Protein AF-A0A255ZZP3-F1 (afdb_monomer_lite)

Structure (mmCIF, N/CA/C/O backbone):
data_AF-A0A255ZZP3-F1
#
_entry.id   AF-A0A255ZZP3-F1
#
loop_
_atom_site.group_PDB
_atom_site.id
_atom_site.type_symbol
_atom_site.label_atom_id
_atom_site.label_alt_id
_atom_site.label_comp_id
_atom_site.label_asym_id
_atom_site.label_entity_id
_atom_site.label_seq_id
_atom_site.pdbx_PDB_ins_code
_atom_site.Cartn_x
_atom_site.Cartn_y
_atom_site.Cartn_z
_atom_site.occupancy
_atom_site.B_iso_or_equiv
_atom_site.auth_seq_id
_atom_site.auth_comp_id
_atom_site.auth_asym_id
_atom_site.auth_atom_id
_atom_site.pdbx_PDB_model_num
ATOM 1 N N . MET A 1 1 ? -7.781 -13.240 -29.448 1.00 29.55 1 MET A N 1
ATOM 2 C CA . MET A 1 1 ? -8.156 -12.415 -28.280 1.00 29.55 1 MET A CA 1
ATOM 3 C C . MET A 1 1 ? -7.820 -13.185 -26.996 1.00 29.55 1 MET A C 1
ATOM 5 O O . MET A 1 1 ? -8.707 -13.752 -26.386 1.00 29.55 1 MET A O 1
ATOM 9 N N . TYR A 1 2 ? -6.529 -13.278 -26.639 1.00 31.17 2 TYR A N 1
ATOM 10 C CA . TYR A 1 2 ? -6.016 -14.063 -25.489 1.00 31.17 2 TYR A CA 1
ATOM 11 C C . TYR A 1 2 ? -5.100 -13.249 -24.550 1.00 31.17 2 TYR A C 1
ATOM 13 O O . TYR A 1 2 ? -4.658 -13.742 -23.518 1.00 31.17 2 TYR A O 1
ATOM 21 N N . PHE A 1 3 ? -4.814 -11.987 -24.886 1.00 28.80 3 PHE A N 1
ATOM 22 C CA . PHE A 1 3 ? -3.766 -11.205 -24.224 1.00 28.80 3 PHE A CA 1
ATOM 23 C C . PHE A 1 3 ? -4.149 -10.668 -22.837 1.00 28.80 3 PHE A C 1
ATOM 25 O O . PHE A 1 3 ? -3.260 -10.390 -22.042 1.00 28.80 3 PHE A O 1
ATOM 32 N N . TYR A 1 4 ? -5.443 -10.546 -22.520 1.00 41.28 4 TYR A N 1
ATOM 33 C CA . TYR A 1 4 ? -5.885 -10.031 -21.217 1.00 41.28 4 TYR A CA 1
ATOM 34 C C . TYR A 1 4 ? -5.754 -11.084 -20.100 1.00 41.28 4 TYR A C 1
ATOM 36 O O . TYR A 1 4 ? -5.269 -10.778 -19.016 1.00 41.28 4 TYR A O 1
ATOM 44 N N . LEU A 1 5 ? -6.086 -12.350 -20.391 1.00 36.88 5 LEU A N 1
ATOM 45 C CA . LEU A 1 5 ? -6.030 -13.452 -19.418 1.00 36.88 5 LEU A CA 1
ATOM 46 C C . LEU A 1 5 ? -4.595 -13.809 -19.001 1.00 36.88 5 LEU A C 1
ATOM 48 O O . LEU A 1 5 ? -4.352 -14.042 -17.822 1.00 36.88 5 LEU A O 1
ATOM 52 N N . LEU A 1 6 ? -3.641 -13.802 -19.942 1.00 45.97 6 LEU A N 1
ATOM 53 C CA . LEU A 1 6 ? -2.224 -14.058 -19.637 1.00 45.97 6 LEU A CA 1
ATOM 54 C C . LEU A 1 6 ? -1.638 -12.995 -18.694 1.00 45.97 6 LEU A C 1
ATOM 56 O O . LEU A 1 6 ? -0.883 -13.325 -17.789 1.00 45.97 6 LEU A O 1
ATOM 60 N N . ARG A 1 7 ? -2.043 -11.730 -18.852 1.00 61.50 7 ARG A N 1
ATOM 61 C CA . ARG A 1 7 ? -1.563 -10.625 -18.008 1.00 61.50 7 ARG A CA 1
ATOM 62 C C . ARG A 1 7 ? -2.114 -10.721 -16.585 1.00 61.50 7 ARG A C 1
ATOM 64 O O . ARG A 1 7 ? -1.353 -10.592 -15.633 1.00 61.50 7 ARG A O 1
ATOM 71 N N . VAL A 1 8 ? -3.407 -11.022 -16.427 1.00 63.81 8 VAL A N 1
ATOM 72 C CA . VAL A 1 8 ? -4.019 -11.276 -15.105 1.00 63.81 8 VAL A CA 1
ATOM 73 C C . VAL A 1 8 ? -3.375 -12.486 -14.416 1.00 63.81 8 VAL A C 1
ATOM 75 O O . VAL A 1 8 ? -3.142 -12.459 -13.209 1.00 63.81 8 VAL A O 1
ATOM 78 N N . PHE A 1 9 ? -3.037 -13.527 -15.182 1.00 67.38 9 PHE A N 1
ATOM 79 C CA . PHE A 1 9 ? -2.321 -14.694 -14.671 1.00 67.38 9 PHE A CA 1
ATOM 80 C C . PHE A 1 9 ? -0.922 -14.331 -14.152 1.00 67.38 9 PHE A C 1
ATOM 82 O O . PHE A 1 9 ? -0.588 -14.687 -13.023 1.00 67.38 9 PHE A O 1
ATOM 89 N N . ASP A 1 10 ? -0.140 -13.561 -14.913 1.00 81.25 10 ASP A N 1
ATOM 90 C CA . ASP A 1 10 ? 1.189 -13.108 -14.482 1.00 81.25 10 ASP A CA 1
ATOM 91 C C . ASP A 1 10 ? 1.126 -12.235 -13.223 1.00 81.25 10 ASP A C 1
ATOM 93 O O . ASP A 1 10 ? 1.933 -12.410 -12.311 1.00 81.25 10 ASP A O 1
ATOM 97 N N . PHE A 1 11 ? 0.136 -11.346 -13.121 1.00 86.44 11 PHE A N 1
ATOM 98 C CA . PHE A 1 11 ? -0.081 -10.530 -11.925 1.00 86.44 11 PHE A CA 1
ATOM 99 C C . PHE A 1 11 ? -0.360 -11.381 -10.681 1.00 86.44 11 PHE A C 1
ATOM 101 O O . PHE A 1 11 ? 0.316 -11.232 -9.662 1.00 86.44 11 PHE A O 1
ATOM 108 N N . ASN A 1 12 ? -1.309 -12.317 -10.772 1.00 88.25 12 ASN A N 1
ATOM 109 C CA . ASN A 1 12 ? -1.655 -13.192 -9.651 1.00 88.25 12 ASN A CA 1
ATOM 110 C C . ASN A 1 12 ? -0.486 -14.105 -9.255 1.00 88.25 12 ASN A C 1
ATOM 112 O O . ASN A 1 12 ? -0.243 -14.307 -8.066 1.00 88.25 12 ASN A O 1
ATOM 116 N N . ASN A 1 13 ? 0.283 -14.603 -10.228 1.00 90.19 13 ASN A N 1
ATOM 117 C CA . ASN A 1 13 ? 1.486 -15.386 -9.952 1.00 90.19 13 ASN A CA 1
ATOM 118 C C . ASN A 1 13 ? 2.548 -14.563 -9.225 1.00 90.19 13 ASN A C 1
ATOM 120 O O . ASN A 1 13 ? 3.180 -15.069 -8.302 1.00 90.19 13 ASN A O 1
ATOM 124 N N . LYS A 1 14 ? 2.740 -13.295 -9.608 1.00 91.75 14 LYS A N 1
ATOM 125 C CA . LYS A 1 14 ? 3.683 -12.406 -8.922 1.00 91.75 14 LYS A CA 1
ATOM 126 C C . LYS A 1 14 ? 3.231 -12.054 -7.509 1.00 91.75 14 LYS A C 1
ATOM 128 O O . LYS A 1 14 ? 4.067 -12.063 -6.612 1.00 91.75 14 LYS A O 1
ATOM 133 N N . LEU A 1 15 ? 1.935 -11.856 -7.266 1.00 91.12 15 LEU A N 1
ATOM 134 C CA . LEU A 1 15 ? 1.416 -11.717 -5.900 1.00 91.12 15 LEU A CA 1
ATOM 135 C C . LEU A 1 15 ? 1.620 -12.990 -5.063 1.00 91.12 15 LEU A C 1
ATOM 137 O O . LEU A 1 15 ? 2.024 -12.904 -3.905 1.00 91.12 15 LEU A O 1
ATOM 141 N N . ALA A 1 16 ? 1.390 -14.174 -5.636 1.00 91.94 16 ALA A N 1
ATOM 142 C CA . ALA A 1 16 ? 1.615 -15.443 -4.943 1.00 91.94 16 ALA A CA 1
ATOM 143 C C . ALA A 1 16 ? 3.106 -15.690 -4.631 1.00 91.94 16 ALA A C 1
ATOM 145 O O . ALA A 1 16 ? 3.445 -16.149 -3.536 1.00 91.94 16 ALA A O 1
ATOM 146 N N . ASP A 1 17 ? 3.997 -15.341 -5.563 1.00 93.81 17 ASP A N 1
ATOM 147 C CA . ASP A 1 17 ? 5.451 -15.367 -5.366 1.00 93.81 17 ASP A CA 1
ATOM 148 C C . ASP A 1 17 ? 5.867 -14.426 -4.227 1.00 93.81 17 ASP A C 1
ATOM 150 O O . ASP A 1 17 ? 6.512 -14.857 -3.272 1.00 93.81 17 ASP A O 1
ATOM 154 N N . LEU A 1 18 ? 5.402 -13.172 -4.253 1.00 94.50 18 LEU A N 1
ATOM 155 C CA . LEU A 1 18 ? 5.629 -12.197 -3.182 1.00 94.50 18 LEU A CA 1
ATOM 156 C C . LEU A 1 18 ? 5.124 -12.688 -1.820 1.00 94.50 18 LEU A C 1
ATOM 158 O O . LEU A 1 18 ? 5.795 -12.494 -0.808 1.00 94.50 18 LEU A O 1
ATOM 162 N N . LYS A 1 19 ? 3.968 -13.356 -1.776 1.00 93.75 19 LYS A N 1
ATOM 163 C CA . LYS A 1 19 ? 3.424 -13.926 -0.536 1.00 93.75 19 LYS A CA 1
ATOM 164 C C . LYS A 1 19 ? 4.278 -15.075 -0.000 1.00 93.75 19 LYS A C 1
ATOM 166 O O . LYS A 1 19 ? 4.491 -15.165 1.203 1.00 93.75 19 LYS A O 1
ATOM 171 N N . THR A 1 20 ? 4.793 -15.929 -0.880 1.00 93.19 20 THR A N 1
ATOM 172 C CA . THR A 1 20 ? 5.725 -17.002 -0.494 1.00 93.19 20 THR A CA 1
ATOM 173 C C . THR A 1 20 ? 7.017 -16.410 0.066 1.00 93.19 20 THR A C 1
ATOM 175 O O . THR A 1 20 ? 7.497 -16.819 1.122 1.00 93.19 20 THR A O 1
ATOM 178 N N . LYS A 1 21 ? 7.533 -15.384 -0.610 1.00 92.75 21 LYS A N 1
ATOM 179 C CA . LYS A 1 21 ? 8.736 -14.650 -0.231 1.00 92.75 21 LYS A CA 1
ATOM 180 C C . LYS A 1 21 ? 8.610 -13.939 1.113 1.00 92.75 21 LYS A C 1
ATOM 182 O O . LYS A 1 21 ? 9.522 -14.064 1.926 1.00 92.75 21 LYS A O 1
ATOM 187 N N . ALA A 1 22 ? 7.478 -13.287 1.392 1.00 91.69 22 ALA A N 1
ATOM 188 C CA . ALA A 1 22 ? 7.183 -12.677 2.694 1.00 91.69 22 ALA A CA 1
ATOM 189 C C . ALA A 1 22 ? 7.435 -13.632 3.872 1.00 91.69 22 ALA A C 1
ATOM 191 O O . ALA A 1 22 ? 7.961 -13.209 4.903 1.00 91.69 22 ALA A O 1
ATOM 192 N N . ALA A 1 23 ? 7.097 -14.913 3.692 1.00 88.88 23 ALA A N 1
ATOM 193 C CA . ALA A 1 23 ? 7.249 -15.949 4.706 1.00 88.88 23 ALA A CA 1
ATOM 194 C C . ALA A 1 23 ? 8.670 -16.532 4.784 1.00 88.88 23 ALA A C 1
ATOM 196 O O . ALA A 1 23 ? 9.080 -17.012 5.842 1.00 88.88 23 ALA A O 1
ATOM 197 N N . SER A 1 24 ? 9.424 -16.533 3.679 1.00 87.12 24 SER A N 1
ATOM 198 C CA . SER A 1 24 ? 10.681 -17.287 3.571 1.00 87.12 24 SER A CA 1
ATOM 199 C C . SER A 1 24 ? 11.956 -16.444 3.582 1.00 87.12 24 SER A C 1
ATOM 201 O O . SER A 1 24 ? 13.041 -17.010 3.713 1.00 87.12 24 SER A O 1
ATOM 203 N N . GLN A 1 25 ? 11.868 -15.124 3.398 1.00 84.94 25 GLN A N 1
ATOM 204 C CA . GLN A 1 25 ? 13.044 -14.277 3.176 1.00 84.94 25 GLN A CA 1
ATOM 205 C C . GLN A 1 25 ? 13.218 -13.167 4.230 1.00 84.94 25 GLN A C 1
ATOM 207 O O . GLN A 1 25 ? 12.379 -12.948 5.104 1.00 84.94 25 GLN A O 1
ATOM 212 N N . ASN A 1 26 ? 14.361 -12.476 4.166 1.00 84.00 26 ASN A N 1
ATOM 213 C CA . ASN A 1 26 ? 14.749 -11.418 5.114 1.00 84.00 26 ASN A CA 1
ATOM 214 C C . ASN A 1 26 ? 14.746 -10.007 4.510 1.00 84.00 26 ASN A C 1
ATOM 216 O O . ASN A 1 26 ? 15.167 -9.057 5.165 1.00 84.00 26 ASN A O 1
ATOM 220 N N . THR A 1 27 ? 14.302 -9.877 3.266 1.00 85.06 27 THR A N 1
ATOM 221 C CA . THR A 1 27 ? 14.275 -8.633 2.491 1.00 85.06 27 THR A CA 1
ATOM 222 C C . THR A 1 27 ? 12.903 -8.464 1.862 1.00 85.06 27 THR A C 1
ATOM 224 O O . THR A 1 27 ? 12.273 -9.450 1.506 1.00 85.06 27 THR A O 1
ATOM 227 N N . GLU A 1 28 ? 12.412 -7.246 1.695 1.00 87.12 28 GLU A N 1
ATOM 228 C CA . GLU A 1 28 ? 11.192 -7.059 0.908 1.00 87.12 28 GLU A CA 1
ATOM 229 C C . GLU A 1 28 ? 11.509 -7.228 -0.575 1.00 87.12 28 GLU A C 1
ATOM 231 O O . GLU A 1 28 ? 12.589 -6.847 -1.024 1.00 87.12 28 GLU A O 1
ATOM 236 N N . SER A 1 29 ? 10.579 -7.811 -1.323 1.00 90.38 29 SER A N 1
ATOM 237 C CA . SER A 1 29 ? 10.643 -7.920 -2.777 1.00 90.38 29 SER A CA 1
ATOM 238 C C . SER A 1 29 ? 9.551 -7.064 -3.391 1.00 90.38 29 SER A C 1
ATOM 240 O O . SER A 1 29 ? 8.456 -6.965 -2.838 1.00 90.38 29 SER A O 1
ATOM 242 N N . ALA A 1 30 ? 9.835 -6.474 -4.545 1.00 90.75 30 ALA A N 1
ATOM 243 C CA . ALA A 1 30 ? 8.913 -5.605 -5.250 1.00 90.75 30 ALA A CA 1
ATOM 244 C C . ALA A 1 30 ? 9.001 -5.778 -6.767 1.00 90.75 30 ALA A C 1
ATOM 246 O O . ALA A 1 30 ? 10.046 -6.119 -7.327 1.00 90.75 30 ALA A O 1
ATOM 247 N N . TYR A 1 31 ? 7.891 -5.478 -7.430 1.00 89.19 31 TYR A N 1
ATOM 248 C CA . TYR A 1 31 ? 7.764 -5.398 -8.875 1.00 89.19 31 TYR A CA 1
ATOM 249 C C . TYR A 1 31 ? 7.034 -4.109 -9.250 1.00 89.19 31 TYR A C 1
ATOM 251 O O . TYR A 1 31 ? 5.990 -3.794 -8.681 1.00 89.19 31 TYR A O 1
ATOM 259 N N . ALA A 1 32 ? 7.549 -3.381 -10.235 1.00 87.88 32 ALA A N 1
ATOM 260 C CA . ALA A 1 32 ? 6.870 -2.234 -10.822 1.00 87.88 32 ALA A CA 1
ATOM 261 C C . ALA A 1 32 ? 5.923 -2.686 -11.943 1.00 87.88 32 ALA A C 1
ATOM 263 O O . ALA A 1 32 ? 6.211 -3.632 -12.684 1.00 87.88 32 ALA A O 1
ATOM 264 N N . LEU A 1 33 ? 4.797 -1.989 -12.065 1.00 87.62 33 LEU A N 1
ATOM 265 C CA . LEU A 1 33 ? 3.764 -2.206 -13.071 1.00 87.62 33 LEU A CA 1
ATOM 266 C C . LEU A 1 33 ? 3.822 -1.073 -14.090 1.00 87.62 33 LEU A C 1
ATOM 268 O O . LEU A 1 33 ? 3.769 0.095 -13.713 1.00 87.62 33 LEU A O 1
ATOM 272 N N . PHE A 1 34 ? 3.877 -1.396 -15.378 1.00 86.00 34 PHE A N 1
ATOM 273 C CA . PHE A 1 34 ? 3.922 -0.399 -16.450 1.00 86.00 34 PHE A CA 1
ATOM 274 C C . PHE A 1 34 ? 2.781 -0.600 -17.429 1.00 86.00 34 PHE A C 1
ATOM 276 O O . PHE A 1 34 ? 2.548 -1.724 -17.870 1.00 86.00 34 PHE A O 1
ATOM 283 N N . SER A 1 35 ? 2.118 0.482 -17.826 1.00 84.06 35 SER A N 1
ATOM 284 C CA . SER A 1 35 ? 1.183 0.476 -18.948 1.00 84.06 35 SER A CA 1
ATOM 285 C C . SER A 1 35 ? 1.903 0.142 -20.254 1.00 84.06 35 SER A C 1
ATOM 287 O O . SER A 1 35 ? 3.015 0.606 -20.502 1.00 84.06 35 SER A O 1
ATOM 289 N N . THR A 1 36 ? 1.227 -0.590 -21.128 1.00 77.38 36 THR A N 1
ATOM 290 C CA . THR A 1 36 ? 1.674 -0.904 -22.492 1.00 77.38 36 THR A CA 1
ATOM 291 C C . THR A 1 36 ? 0.764 -0.222 -23.511 1.00 77.38 36 THR A C 1
ATOM 293 O O . THR A 1 36 ? -0.391 0.078 -23.209 1.00 77.38 36 THR A O 1
ATOM 296 N N . ILE A 1 37 ? 1.250 -0.051 -24.745 1.00 72.75 37 ILE A N 1
ATOM 297 C CA . ILE A 1 37 ? 0.533 0.625 -25.848 1.00 72.75 37 ILE A CA 1
ATOM 298 C C . ILE A 1 37 ? -0.843 -0.012 -26.147 1.00 72.75 37 ILE A C 1
ATOM 300 O O . ILE A 1 37 ? -1.753 0.658 -26.622 1.00 72.75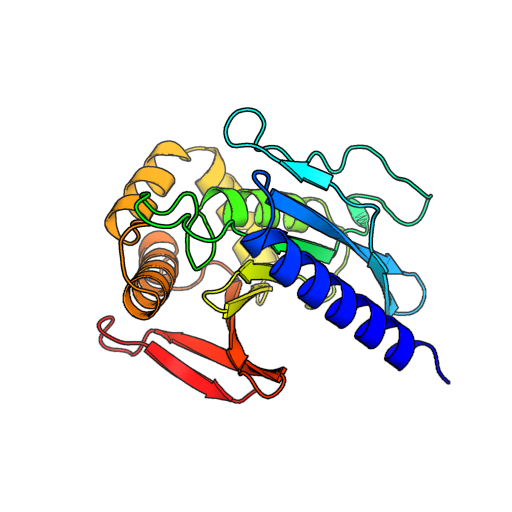 37 ILE A O 1
ATOM 304 N N . ASN A 1 38 ? -1.034 -1.293 -25.815 1.00 68.38 38 ASN A N 1
ATOM 305 C CA . ASN A 1 38 ? -2.267 -2.045 -26.073 1.00 68.38 38 ASN A CA 1
ATOM 306 C C . ASN A 1 38 ? -3.195 -2.162 -24.843 1.00 68.38 38 ASN A C 1
ATOM 308 O O . ASN A 1 38 ? -3.831 -3.201 -24.670 1.00 68.38 38 ASN A O 1
ATOM 312 N N . ASN A 1 39 ? -3.247 -1.152 -23.964 1.00 59.91 39 ASN A N 1
ATOM 313 C CA . ASN A 1 39 ? -4.142 -1.113 -22.790 1.00 59.91 39 ASN A CA 1
ATOM 314 C C . ASN A 1 39 ? -4.058 -2.352 -21.875 1.00 59.91 39 ASN A C 1
ATOM 316 O O . ASN A 1 39 ? -5.055 -2.870 -21.381 1.00 59.91 39 ASN A O 1
ATOM 320 N N . GLY A 1 40 ? -2.852 -2.854 -21.634 1.00 71.81 40 GLY A N 1
ATOM 321 C CA . GLY A 1 40 ? -2.622 -3.692 -20.456 1.00 71.81 40 GLY A CA 1
ATOM 322 C C . GLY A 1 40 ? -1.257 -3.399 -19.876 1.00 71.81 40 GLY A C 1
ATOM 323 O O . GLY A 1 40 ? -0.691 -2.357 -20.193 1.00 71.81 40 GLY A O 1
ATOM 324 N N . PHE A 1 41 ? -0.714 -4.299 -19.067 1.00 77.75 41 PHE A N 1
ATOM 325 C CA . PHE A 1 41 ? 0.498 -4.010 -18.311 1.00 77.75 41 PHE A CA 1
ATOM 326 C C . PHE A 1 41 ? 1.647 -4.976 -18.598 1.00 77.75 41 PHE A C 1
ATOM 328 O O . PHE A 1 41 ? 1.444 -6.094 -19.073 1.00 77.75 41 PHE A O 1
ATOM 335 N N . SER A 1 42 ? 2.856 -4.513 -18.292 1.00 83.69 42 SER A N 1
ATOM 336 C CA . SER A 1 42 ? 4.050 -5.333 -18.113 1.00 83.69 42 SER A CA 1
ATOM 337 C C . SER A 1 42 ? 4.553 -5.192 -16.677 1.00 83.69 42 SER A C 1
ATOM 339 O O . SER A 1 42 ? 4.271 -4.198 -16.005 1.00 83.69 42 SER A O 1
ATOM 341 N N . ILE A 1 43 ? 5.285 -6.200 -16.211 1.00 85.69 43 ILE A N 1
ATOM 342 C CA . ILE A 1 43 ? 5.865 -6.251 -14.868 1.00 85.69 43 ILE A CA 1
ATOM 343 C C . ILE A 1 43 ? 7.391 -6.175 -15.005 1.00 85.69 43 ILE A C 1
ATOM 345 O O . ILE A 1 43 ? 7.962 -6.783 -15.915 1.00 85.69 43 ILE A O 1
ATOM 349 N N . SER A 1 44 ? 8.061 -5.409 -14.143 1.00 84.38 44 SER A N 1
ATOM 350 C CA . SER A 1 44 ? 9.530 -5.343 -14.107 1.00 84.38 44 SER A CA 1
ATOM 351 C C . SER A 1 44 ? 10.182 -6.675 -13.718 1.00 84.38 44 SER A C 1
ATOM 353 O O . SER A 1 44 ? 9.533 -7.617 -13.255 1.00 84.38 44 SER A O 1
ATOM 355 N N . GLY A 1 45 ? 11.516 -6.707 -13.797 1.00 83.25 45 GLY A N 1
ATOM 356 C CA . GLY A 1 45 ? 12.308 -7.602 -12.953 1.00 83.25 45 GLY A CA 1
ATOM 357 C C . GLY A 1 45 ? 12.085 -7.330 -11.458 1.00 83.25 45 GLY A C 1
ATOM 358 O O . GLY A 1 45 ? 11.513 -6.311 -11.073 1.00 83.25 45 GLY A O 1
ATOM 359 N N . GLU A 1 46 ? 12.520 -8.263 -10.619 1.00 86.56 46 GLU A N 1
ATOM 360 C CA . GLU A 1 46 ? 12.427 -8.122 -9.167 1.00 86.56 46 GLU A CA 1
ATOM 361 C C . GLU A 1 46 ? 13.390 -7.060 -8.641 1.00 86.56 46 GLU A C 1
ATOM 363 O O . GLU A 1 46 ? 14.556 -7.011 -9.036 1.00 86.56 46 GLU A O 1
ATOM 368 N N . PHE A 1 47 ? 12.903 -6.273 -7.691 1.00 84.88 47 PHE A N 1
ATOM 369 C CA . PHE A 1 47 ? 13.711 -5.417 -6.840 1.00 84.88 47 PHE A CA 1
ATOM 370 C C . PHE A 1 47 ? 13.651 -5.924 -5.403 1.00 84.88 47 PHE A C 1
ATOM 372 O O . PHE A 1 47 ? 12.616 -6.430 -4.976 1.00 84.88 47 PHE A O 1
ATOM 379 N N . THR A 1 48 ? 14.737 -5.761 -4.649 1.00 81.44 48 THR A N 1
ATOM 380 C CA . THR A 1 48 ? 14.801 -6.164 -3.238 1.00 81.44 48 THR A CA 1
ATOM 381 C C . THR A 1 48 ? 15.228 -4.999 -2.354 1.00 81.44 48 THR A C 1
ATOM 383 O O . THR A 1 48 ? 16.223 -4.344 -2.665 1.00 81.44 48 THR A O 1
ATOM 386 N N . GLY A 1 49 ? 14.522 -4.780 -1.246 1.00 70.00 49 GLY A N 1
ATOM 387 C CA . GLY A 1 49 ? 14.812 -3.755 -0.241 1.00 70.00 49 GLY A CA 1
ATOM 388 C C . GLY A 1 49 ? 15.154 -4.352 1.128 1.00 70.00 49 GLY A C 1
ATOM 389 O O . GLY A 1 49 ? 14.747 -5.462 1.473 1.00 70.00 49 GLY A O 1
ATOM 390 N N . THR A 1 50 ? 15.913 -3.612 1.933 1.00 64.75 50 THR A N 1
ATOM 391 C CA . THR A 1 50 ? 16.218 -3.953 3.339 1.00 64.75 50 THR A CA 1
ATOM 392 C C . THR A 1 50 ? 15.916 -2.756 4.232 1.00 64.75 50 THR A C 1
ATOM 394 O O . THR A 1 50 ? 15.897 -1.636 3.744 1.00 64.75 50 THR A O 1
ATOM 397 N N . GLU A 1 51 ? 15.802 -2.932 5.550 1.00 59.12 51 GLU A N 1
ATOM 398 C CA . GLU A 1 51 ? 15.663 -1.785 6.472 1.00 59.12 51 GLU A CA 1
ATOM 399 C C . GLU A 1 51 ? 16.800 -0.750 6.335 1.00 59.12 51 GLU A C 1
ATOM 401 O O . GLU A 1 51 ? 16.594 0.433 6.582 1.00 59.12 51 GLU A O 1
ATOM 406 N N . LYS A 1 52 ? 18.004 -1.182 5.923 1.00 54.56 52 LYS A N 1
ATOM 407 C CA . LYS A 1 52 ? 19.175 -0.305 5.734 1.00 54.56 52 LYS A CA 1
ATOM 408 C C . LYS A 1 52 ? 19.224 0.360 4.359 1.00 54.56 52 LYS A C 1
ATOM 410 O O . LYS A 1 52 ? 19.792 1.436 4.238 1.00 54.56 52 LYS A O 1
ATOM 415 N N . ASN A 1 53 ? 18.637 -0.286 3.354 1.00 62.19 53 ASN A N 1
ATOM 416 C CA . ASN A 1 53 ? 18.498 0.201 1.984 1.00 62.19 53 ASN A CA 1
ATOM 417 C C . ASN A 1 53 ? 17.037 -0.022 1.560 1.00 62.19 53 ASN A C 1
ATOM 419 O O . ASN A 1 53 ? 16.757 -1.000 0.858 1.00 62.19 53 ASN A O 1
ATOM 423 N N . PRO A 1 54 ? 16.100 0.803 2.064 1.00 54.09 54 PRO A N 1
ATOM 424 C CA . PRO A 1 54 ? 14.668 0.594 1.847 1.00 54.09 54 PRO A CA 1
ATOM 425 C C . PRO A 1 54 ? 14.234 0.998 0.436 1.00 54.09 54 PRO A C 1
ATOM 427 O O . PRO A 1 54 ? 13.135 0.670 0.001 1.00 54.09 54 PRO A O 1
ATOM 430 N N . GLU A 1 55 ? 15.084 1.736 -0.279 1.00 55.47 55 GLU A N 1
ATOM 431 C CA . GLU A 1 55 ? 14.733 2.332 -1.556 1.00 55.47 55 GLU A CA 1
ATOM 432 C C . GLU A 1 55 ? 14.770 1.299 -2.687 1.00 55.47 55 GLU A C 1
ATOM 434 O O . GLU A 1 55 ? 15.818 0.782 -3.076 1.00 55.47 55 GLU A O 1
ATOM 439 N N . VAL A 1 56 ? 13.592 1.028 -3.246 1.00 53.09 56 VAL A N 1
ATOM 440 C CA . VAL A 1 56 ? 13.442 0.380 -4.546 1.00 53.09 56 VAL A CA 1
ATOM 441 C C . VAL A 1 56 ? 13.524 1.473 -5.612 1.00 53.09 56 VAL A C 1
ATOM 443 O O . VAL A 1 56 ? 12.517 2.068 -5.997 1.00 53.09 56 VAL A O 1
ATOM 446 N N . SER A 1 57 ? 14.736 1.787 -6.075 1.00 51.41 57 SER A N 1
ATOM 447 C CA . SER A 1 57 ? 14.913 2.752 -7.163 1.00 51.41 57 SER A CA 1
ATOM 448 C C . SER A 1 57 ? 14.434 2.157 -8.485 1.00 51.41 57 SER A C 1
ATOM 450 O O . SER A 1 57 ? 15.060 1.252 -9.042 1.00 51.41 57 SER A O 1
ATOM 452 N N . ILE A 1 58 ? 13.363 2.727 -9.044 1.00 51.94 58 ILE A N 1
ATOM 453 C CA . ILE A 1 58 ? 12.887 2.490 -10.420 1.00 51.94 58 ILE A CA 1
ATOM 454 C C . ILE A 1 58 ? 13.846 3.181 -11.420 1.00 51.94 58 ILE A C 1
ATOM 456 O O . ILE A 1 58 ? 13.432 3.892 -12.328 1.00 51.94 58 ILE A O 1
ATOM 460 N N . GLU A 1 59 ? 15.161 3.050 -11.227 1.00 48.50 59 GLU A N 1
ATOM 461 C CA . GLU A 1 59 ? 16.176 3.790 -11.995 1.00 48.50 59 GLU A CA 1
ATOM 462 C C . GLU A 1 59 ? 16.765 3.004 -13.168 1.00 48.50 59 GLU A C 1
ATOM 464 O O . GLU A 1 59 ? 17.625 3.507 -13.888 1.00 48.50 59 GLU A O 1
ATOM 469 N N . ARG A 1 60 ? 16.292 1.788 -13.445 1.00 43.88 60 ARG A N 1
ATOM 470 C CA . ARG A 1 60 ? 16.723 1.059 -14.642 1.00 43.88 60 ARG A CA 1
ATOM 471 C C . ARG A 1 60 ? 15.531 0.634 -15.471 1.00 43.88 60 ARG A C 1
ATOM 473 O O . ARG A 1 60 ? 14.965 -0.433 -15.263 1.00 43.88 60 ARG A O 1
ATOM 480 N N . ALA A 1 61 ? 15.184 1.482 -16.438 1.00 48.69 61 ALA A N 1
ATOM 481 C CA . ALA A 1 61 ? 14.372 1.082 -17.575 1.00 48.69 61 ALA A CA 1
ATOM 482 C C . ALA A 1 61 ? 15.012 -0.158 -18.217 1.00 48.69 61 ALA A C 1
ATOM 484 O O . ALA A 1 61 ? 16.109 -0.084 -18.770 1.00 48.69 61 ALA A O 1
ATOM 485 N N . ILE A 1 62 ? 14.353 -1.312 -18.095 1.00 54.66 62 ILE A N 1
ATOM 486 C CA . ILE A 1 62 ? 14.821 -2.566 -18.706 1.00 54.66 62 ILE A CA 1
ATOM 487 C C . ILE A 1 62 ? 14.497 -2.551 -20.214 1.00 54.66 62 ILE A C 1
ATOM 489 O O . ILE A 1 62 ? 15.165 -3.213 -21.004 1.00 54.66 62 ILE A O 1
ATOM 493 N N . THR A 1 63 ? 13.507 -1.748 -20.635 1.00 61.56 63 THR A N 1
ATOM 494 C CA . THR A 1 63 ? 13.071 -1.559 -22.032 1.00 61.56 63 THR A CA 1
ATOM 495 C C . THR A 1 63 ? 12.518 -0.140 -22.263 1.00 61.56 63 THR A C 1
ATOM 497 O O . THR A 1 63 ? 12.231 0.571 -21.301 1.00 61.56 63 THR A O 1
ATOM 500 N N . GLN A 1 64 ? 12.314 0.268 -23.528 1.00 63.03 64 GLN A N 1
ATOM 501 C CA . GLN A 1 64 ? 11.683 1.557 -23.889 1.00 63.03 64 GLN A CA 1
ATOM 502 C C . GLN A 1 64 ? 10.270 1.748 -23.303 1.00 63.03 64 GLN A C 1
ATOM 504 O O . GLN A 1 64 ? 9.817 2.882 -23.172 1.00 63.03 64 GLN A O 1
ATOM 509 N N . GLU A 1 65 ? 9.576 0.666 -22.938 1.00 64.31 65 GLU A N 1
ATOM 510 C CA . GLU A 1 65 ? 8.214 0.725 -22.394 1.00 64.31 65 GLU A CA 1
ATOM 511 C C . GLU A 1 65 ? 8.184 0.814 -20.858 1.00 64.31 65 GLU A C 1
ATOM 513 O O . GLU A 1 65 ? 7.234 1.362 -20.300 1.00 64.31 65 GLU A O 1
ATOM 518 N N . GLN A 1 66 ? 9.236 0.354 -20.169 1.00 76.69 66 GLN A N 1
ATOM 519 C CA . GLN A 1 66 ? 9.345 0.356 -18.704 1.00 76.69 66 GLN A CA 1
ATOM 520 C C . GLN A 1 66 ? 9.997 1.640 -18.190 1.00 76.69 66 GLN A C 1
ATOM 522 O O . GLN A 1 66 ? 11.107 1.643 -17.660 1.00 76.69 66 GLN A O 1
ATOM 527 N N . THR A 1 67 ? 9.298 2.752 -18.385 1.00 76.69 67 THR A N 1
ATOM 528 C CA . THR A 1 67 ? 9.728 4.076 -17.928 1.00 76.69 67 THR A CA 1
ATOM 529 C C . THR A 1 67 ? 8.877 4.538 -16.756 1.00 76.69 67 THR A C 1
ATOM 531 O O . THR A 1 67 ? 7.719 4.148 -16.618 1.00 76.69 67 THR A O 1
ATOM 534 N N . VAL A 1 68 ? 9.419 5.436 -15.934 1.00 76.44 68 VAL A N 1
ATOM 535 C CA . VAL A 1 68 ? 8.671 6.078 -14.842 1.00 76.44 68 VAL A CA 1
ATOM 536 C C . VAL A 1 68 ? 7.384 6.749 -15.355 1.00 76.44 68 VAL A C 1
ATOM 538 O O . VAL A 1 68 ? 6.353 6.711 -14.691 1.00 76.44 68 VAL A O 1
ATOM 541 N N . VAL A 1 69 ? 7.411 7.283 -16.579 1.00 81.94 69 VAL A N 1
ATOM 542 C CA . VAL A 1 69 ? 6.259 7.909 -17.245 1.00 81.94 69 VAL A CA 1
ATOM 543 C C . VAL A 1 69 ? 5.119 6.910 -17.492 1.00 81.94 69 VAL A C 1
ATOM 545 O O . VAL A 1 69 ? 3.948 7.249 -17.314 1.00 81.94 69 VAL A O 1
ATOM 548 N N . ASN A 1 70 ? 5.457 5.665 -17.827 1.00 83.06 70 ASN A N 1
ATOM 549 C CA . ASN A 1 70 ? 4.496 4.587 -18.066 1.00 83.06 70 ASN A CA 1
ATOM 550 C C . ASN A 1 70 ? 4.189 3.760 -16.810 1.00 83.06 70 ASN A C 1
ATOM 552 O O . ASN A 1 70 ? 3.376 2.841 -16.873 1.00 83.06 70 ASN A O 1
ATOM 556 N N . CYS A 1 71 ? 4.836 4.038 -15.677 1.00 85.50 71 CYS A N 1
ATOM 557 C CA . CYS A 1 71 ? 4.604 3.301 -14.442 1.00 85.50 71 CYS A CA 1
ATOM 558 C C . CYS A 1 71 ? 3.185 3.581 -13.934 1.00 85.50 71 CYS A C 1
ATOM 560 O O . CYS A 1 71 ? 2.810 4.732 -13.734 1.00 85.50 71 CYS A O 1
ATOM 562 N N . ILE A 1 72 ? 2.400 2.526 -13.742 1.00 87.06 72 ILE A N 1
ATOM 563 C CA . ILE A 1 72 ? 1.025 2.574 -13.231 1.00 87.06 72 ILE A CA 1
ATOM 564 C C . ILE A 1 72 ? 0.931 2.025 -11.807 1.00 87.06 72 ILE A C 1
ATOM 566 O O . ILE A 1 72 ? -0.155 1.898 -11.263 1.00 87.06 72 ILE A O 1
ATOM 570 N N . GLY A 1 73 ? 2.050 1.694 -11.169 1.00 89.31 73 GLY A N 1
ATOM 571 C CA . GLY A 1 73 ? 2.038 1.243 -9.786 1.00 89.31 73 GLY A CA 1
ATOM 572 C C . GLY A 1 73 ? 3.110 0.220 -9.483 1.00 89.31 73 GLY A C 1
ATOM 573 O O . GLY A 1 73 ? 4.078 0.060 -10.227 1.00 89.31 73 GLY A O 1
ATOM 574 N N . ALA A 1 74 ? 2.928 -0.479 -8.374 1.00 90.50 74 ALA A N 1
ATOM 575 C CA . ALA A 1 74 ? 3.853 -1.500 -7.922 1.00 90.50 74 ALA A CA 1
ATOM 576 C C . ALA A 1 74 ? 3.130 -2.543 -7.071 1.00 90.50 74 ALA A C 1
ATOM 578 O O . ALA A 1 74 ? 2.049 -2.300 -6.539 1.00 90.50 74 ALA A O 1
ATOM 579 N N . MET A 1 75 ? 3.751 -3.704 -6.933 1.00 92.69 75 MET A N 1
ATOM 580 C CA . MET A 1 75 ? 3.399 -4.693 -5.928 1.00 92.69 75 MET A CA 1
ATOM 581 C C . MET A 1 75 ? 4.639 -5.038 -5.113 1.00 92.69 75 MET A C 1
ATOM 583 O O . MET A 1 75 ? 5.719 -5.184 -5.686 1.00 92.69 75 MET A O 1
ATOM 587 N N . HIS A 1 76 ? 4.504 -5.189 -3.804 1.00 93.50 76 HIS A N 1
ATOM 588 C CA . HIS A 1 76 ? 5.599 -5.609 -2.935 1.00 93.50 76 HIS A CA 1
ATOM 589 C C . HIS A 1 76 ? 5.118 -6.525 -1.816 1.00 93.50 76 HIS A C 1
ATOM 591 O O . HIS A 1 76 ? 3.918 -6.744 -1.625 1.00 93.50 76 HIS A O 1
ATOM 597 N N . CYS A 1 77 ? 6.066 -7.122 -1.103 1.00 93.56 77 CYS A N 1
ATOM 598 C CA . CYS A 1 77 ? 5.769 -7.936 0.063 1.00 93.56 77 CYS A CA 1
ATOM 599 C C . CYS A 1 77 ? 6.205 -7.251 1.354 1.00 93.56 77 CYS A C 1
ATOM 601 O O . CYS A 1 77 ? 7.295 -6.692 1.420 1.00 93.56 77 CYS A O 1
ATOM 603 N N . HIS A 1 78 ? 5.406 -7.408 2.403 1.00 93.12 78 HIS A N 1
ATOM 604 C CA . HIS A 1 78 ? 5.824 -7.124 3.770 1.00 93.12 78 HIS A CA 1
ATOM 605 C C . HIS A 1 78 ? 6.205 -8.430 4.457 1.00 93.12 78 HIS A C 1
ATOM 607 O O . HIS A 1 78 ? 5.495 -9.427 4.359 1.00 93.12 78 HIS A O 1
ATOM 613 N N . LEU A 1 79 ? 7.348 -8.421 5.140 1.00 91.62 79 LEU A N 1
ATOM 614 C CA . LEU A 1 79 ? 7.911 -9.611 5.771 1.00 91.62 79 LEU A CA 1
ATOM 615 C C . LEU A 1 79 ? 7.043 -10.130 6.917 1.00 91.62 79 LEU A C 1
ATOM 617 O O . LEU A 1 79 ? 6.695 -9.374 7.823 1.00 91.62 79 LEU A O 1
ATOM 621 N N . ASP A 1 80 ? 6.804 -11.437 6.942 1.00 89.56 80 ASP A N 1
ATOM 622 C CA . ASP A 1 80 ? 6.098 -12.064 8.051 1.00 89.56 80 ASP A CA 1
ATOM 623 C C . ASP A 1 80 ? 6.927 -11.999 9.345 1.00 89.56 80 ASP A C 1
ATOM 625 O O . ASP A 1 80 ? 8.172 -11.976 9.307 1.00 89.56 80 ASP A O 1
ATOM 629 N N . PRO A 1 81 ? 6.262 -11.946 10.514 1.00 85.88 81 PRO A N 1
ATOM 630 C CA . PRO A 1 81 ? 6.953 -12.022 11.789 1.00 85.88 81 PRO A CA 1
ATOM 631 C C . PRO A 1 81 ? 7.654 -13.377 11.914 1.00 85.88 81 PRO A C 1
ATOM 633 O O . PRO A 1 81 ? 7.059 -14.432 11.688 1.00 85.88 81 PRO A O 1
ATOM 636 N N . LEU A 1 82 ? 8.927 -13.350 12.307 1.00 84.75 82 LEU A N 1
ATOM 637 C CA . LEU A 1 82 ? 9.639 -14.571 12.662 1.00 84.75 82 LEU A CA 1
ATOM 638 C C . LEU A 1 82 ? 9.145 -15.063 14.034 1.00 84.75 82 LEU A C 1
ATOM 640 O O . LEU A 1 82 ? 8.854 -14.235 14.903 1.00 84.75 82 LEU A O 1
ATOM 644 N N . PRO A 1 83 ? 9.066 -16.386 14.272 1.00 83.06 83 PRO A N 1
ATOM 645 C CA . PRO A 1 83 ? 8.637 -16.919 15.561 1.00 83.06 83 PRO A CA 1
ATOM 646 C C . PRO A 1 83 ? 9.426 -16.312 16.730 1.00 83.06 83 PRO A C 1
ATOM 648 O O . PRO A 1 83 ? 10.656 -16.353 16.750 1.00 83.06 83 PRO A O 1
ATOM 651 N N . GLY A 1 84 ? 8.709 -15.743 17.703 1.00 82.69 84 GLY A N 1
ATOM 652 C CA . GLY A 1 84 ? 9.305 -15.116 18.887 1.00 82.69 84 GLY A CA 1
ATOM 653 C C . GLY A 1 84 ? 9.967 -13.753 18.647 1.00 82.69 84 GLY A C 1
ATOM 654 O O . GLY A 1 84 ? 10.663 -13.272 19.538 1.00 82.69 84 GLY A O 1
ATOM 655 N N . GLN A 1 85 ? 9.772 -13.130 17.480 1.00 85.06 85 GLN A N 1
ATOM 656 C CA . GLN A 1 85 ? 10.290 -11.796 17.168 1.00 85.06 85 GLN A CA 1
ATOM 657 C C . GLN A 1 85 ? 9.163 -10.781 16.972 1.00 85.06 85 GLN A C 1
ATOM 659 O O . GLN A 1 85 ? 8.057 -11.126 16.554 1.00 85.06 85 GLN A O 1
ATOM 664 N N . ALA A 1 86 ? 9.471 -9.515 17.255 1.00 84.06 86 ALA A N 1
ATOM 665 C CA . ALA A 1 86 ? 8.580 -8.401 16.962 1.00 84.06 86 ALA A CA 1
ATOM 666 C C . ALA A 1 86 ? 8.306 -8.301 15.443 1.00 84.06 86 ALA A C 1
ATOM 668 O O . ALA A 1 86 ? 9.186 -8.626 14.634 1.00 84.06 86 ALA A O 1
ATOM 669 N N . PRO A 1 87 ? 7.114 -7.841 15.023 1.00 84.75 87 PRO A N 1
ATOM 670 C CA . PRO A 1 87 ? 6.807 -7.551 13.630 1.00 84.75 87 PRO A CA 1
ATOM 671 C C . PRO A 1 87 ? 7.817 -6.585 12.999 1.00 84.75 87 PRO A C 1
ATOM 673 O O . PRO A 1 87 ? 8.036 -5.467 13.469 1.00 84.75 87 PRO A O 1
ATOM 676 N N . ARG A 1 88 ? 8.411 -7.017 11.883 1.00 83.44 88 ARG A N 1
ATOM 677 C CA . ARG A 1 88 ? 9.406 -6.239 11.125 1.00 83.44 88 ARG A CA 1
ATOM 678 C C . ARG A 1 88 ? 8.751 -5.157 10.269 1.00 83.44 88 ARG A C 1
ATOM 680 O O . ARG A 1 88 ? 9.288 -4.064 10.105 1.00 83.44 88 ARG A O 1
ATOM 687 N N . THR A 1 89 ? 7.550 -5.428 9.776 1.00 89.69 89 THR A N 1
ATOM 688 C CA . THR A 1 89 ? 6.821 -4.616 8.794 1.00 89.69 89 THR A CA 1
ATOM 689 C C . THR A 1 89 ? 5.383 -4.378 9.261 1.00 89.69 89 THR A C 1
ATOM 691 O O . THR A 1 89 ? 4.919 -4.964 10.245 1.00 89.69 89 THR A O 1
ATOM 694 N N . TYR A 1 90 ? 4.680 -3.464 8.593 1.00 92.88 90 TYR A N 1
ATOM 695 C CA . TYR A 1 90 ? 3.245 -3.280 8.810 1.00 92.88 90 TYR A CA 1
ATOM 696 C C . TYR A 1 90 ? 2.465 -4.429 8.157 1.00 92.88 90 TYR A C 1
ATOM 698 O O . TYR A 1 90 ? 2.895 -5.001 7.162 1.00 92.88 90 TYR A O 1
ATOM 706 N N . LYS A 1 91 ? 1.294 -4.776 8.694 1.00 93.75 91 LYS A N 1
ATOM 707 C CA . LYS A 1 91 ? 0.409 -5.788 8.084 1.00 93.75 91 LYS A CA 1
ATOM 708 C C . LYS A 1 91 ? -0.310 -5.238 6.845 1.00 93.75 91 LYS A C 1
ATOM 710 O O . LYS A 1 91 ? -0.676 -6.003 5.958 1.00 93.75 91 LYS A O 1
ATOM 715 N N . VAL A 1 92 ? -0.486 -3.917 6.811 1.00 95.75 92 VAL A N 1
ATOM 716 C CA . VAL A 1 92 ? -0.974 -3.102 5.685 1.00 95.75 92 VAL A CA 1
ATOM 717 C C . VAL A 1 92 ? 0.163 -2.196 5.185 1.00 95.75 92 VAL A C 1
ATOM 719 O O . VAL A 1 92 ? 1.324 -2.478 5.460 1.00 95.75 92 VAL A O 1
ATOM 722 N N . PHE A 1 93 ? -0.147 -1.108 4.481 1.00 95.69 93 PHE A N 1
ATOM 723 C CA . PHE A 1 93 ? 0.827 -0.139 3.967 1.00 95.69 93 PHE A CA 1
ATOM 724 C C . PHE A 1 93 ? 1.532 0.674 5.062 1.00 95.69 93 PHE A C 1
ATOM 726 O O . PHE A 1 93 ? 0.917 1.051 6.060 1.00 95.69 93 PHE A O 1
ATOM 733 N N . SER A 1 94 ? 2.808 0.989 4.841 1.00 93.44 94 SER A N 1
ATOM 734 C CA . SER A 1 94 ? 3.588 1.971 5.599 1.00 93.44 94 SER A CA 1
ATOM 735 C C . SER A 1 94 ? 3.383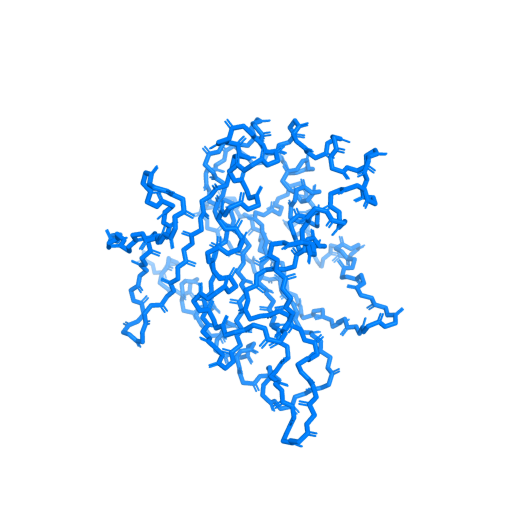 3.398 5.059 1.00 93.44 94 SER A C 1
ATOM 737 O O . SER A 1 94 ? 2.910 3.596 3.940 1.00 93.44 94 SER A O 1
ATOM 739 N N . PHE A 1 95 ? 3.780 4.430 5.812 1.00 93.12 95 PHE A N 1
ATOM 740 C CA . PHE A 1 95 ? 3.780 5.795 5.266 1.00 93.12 95 PHE A CA 1
ATOM 741 C C . PHE A 1 95 ? 4.773 5.962 4.101 1.00 93.12 95 PHE A C 1
ATOM 743 O O . PHE A 1 95 ? 4.482 6.665 3.132 1.00 93.12 95 PHE A O 1
ATOM 750 N N . SER A 1 96 ? 5.919 5.278 4.161 1.00 90.62 96 SER A N 1
ATOM 751 C CA . SER A 1 96 ? 6.907 5.267 3.078 1.00 90.62 96 SER A CA 1
ATOM 752 C C . SER A 1 96 ? 6.332 4.670 1.791 1.00 90.62 96 SER A C 1
ATOM 754 O O . SER A 1 96 ? 6.635 5.177 0.712 1.00 90.62 96 SER A O 1
ATOM 756 N N . ASP A 1 97 ? 5.442 3.681 1.900 1.00 92.12 97 ASP A N 1
ATOM 757 C CA . ASP A 1 97 ? 4.725 3.102 0.761 1.00 92.12 97 ASP A CA 1
ATOM 758 C C . ASP A 1 97 ? 3.833 4.150 0.087 1.00 92.12 97 ASP A C 1
ATOM 760 O O . ASP A 1 97 ? 3.882 4.328 -1.131 1.00 92.12 97 ASP A O 1
ATOM 764 N N . ILE A 1 98 ? 3.049 4.890 0.882 1.00 93.38 98 ILE A N 1
ATOM 765 C CA . ILE A 1 98 ? 2.157 5.952 0.393 1.00 93.38 98 ILE A CA 1
ATOM 766 C C . ILE A 1 98 ? 2.974 7.050 -0.296 1.00 93.38 98 ILE A C 1
ATOM 768 O O . ILE A 1 98 ? 2.616 7.498 -1.387 1.00 93.38 98 ILE A O 1
ATOM 772 N N . LEU A 1 99 ? 4.093 7.464 0.305 1.00 90.75 99 LEU A N 1
ATOM 773 C CA . LEU A 1 99 ? 4.977 8.480 -0.262 1.00 90.75 99 LEU A CA 1
ATOM 774 C C . LEU A 1 99 ? 5.638 8.001 -1.564 1.00 90.75 99 LEU A C 1
ATOM 776 O O . LEU A 1 99 ? 5.677 8.745 -2.547 1.00 90.75 99 LEU A O 1
ATOM 780 N N . GLY A 1 100 ? 6.133 6.761 -1.594 1.00 87.12 100 GLY A N 1
ATOM 781 C CA . GLY A 1 100 ? 6.704 6.137 -2.788 1.00 87.12 100 GLY A CA 1
ATOM 782 C C . GLY A 1 100 ? 5.684 6.032 -3.921 1.00 87.12 100 GLY A C 1
ATOM 783 O O . GLY 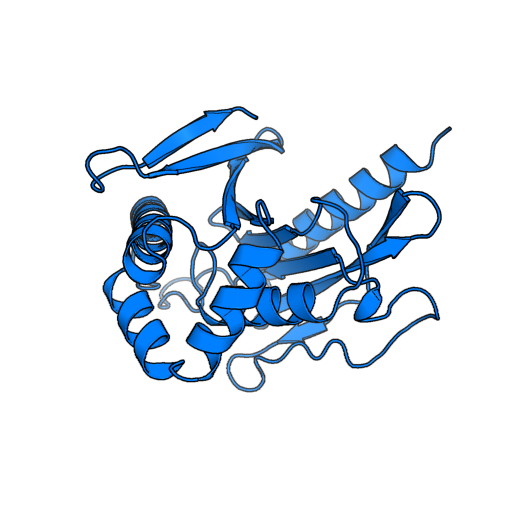A 1 100 ? 5.970 6.410 -5.058 1.00 87.12 100 GLY A O 1
ATOM 784 N N . PHE A 1 101 ? 4.456 5.622 -3.604 1.00 89.69 101 PHE A N 1
ATOM 785 C CA . PHE A 1 101 ? 3.375 5.543 -4.578 1.00 89.69 101 PHE A CA 1
ATOM 786 C C . PHE A 1 101 ? 2.969 6.919 -5.110 1.00 89.69 101 PHE A C 1
ATOM 788 O O . PHE A 1 101 ? 2.806 7.096 -6.316 1.00 89.69 101 PHE A O 1
ATOM 795 N N . ALA A 1 102 ? 2.890 7.923 -4.239 1.00 89.19 102 ALA A N 1
ATOM 796 C CA . ALA A 1 102 ? 2.614 9.296 -4.639 1.00 89.19 102 ALA A CA 1
ATOM 797 C C . ALA A 1 102 ? 3.675 9.832 -5.619 1.00 89.19 102 ALA A C 1
ATOM 799 O O . ALA A 1 102 ? 3.320 10.474 -6.612 1.00 89.19 102 ALA A O 1
ATOM 800 N N . LYS A 1 103 ? 4.964 9.518 -5.401 1.00 88.00 103 LYS A N 1
ATOM 801 C CA . LYS A 1 103 ? 6.049 9.848 -6.344 1.00 88.00 103 LYS A CA 1
ATOM 802 C C . LYS A 1 103 ? 5.812 9.208 -7.717 1.00 88.00 103 LYS A C 1
ATOM 804 O O . LYS A 1 103 ? 5.805 9.942 -8.705 1.00 88.00 103 LYS A O 1
ATOM 809 N N . ILE A 1 104 ? 5.518 7.904 -7.777 1.00 85.88 104 ILE A N 1
ATOM 810 C CA . ILE A 1 104 ? 5.179 7.193 -9.028 1.00 85.88 104 ILE A CA 1
ATOM 811 C C . ILE A 1 104 ? 4.020 7.889 -9.756 1.00 85.88 104 ILE A C 1
ATOM 813 O O . ILE A 1 104 ? 4.137 8.257 -10.928 1.00 85.88 104 ILE A O 1
ATOM 817 N N . VAL A 1 105 ? 2.913 8.128 -9.048 1.00 87.56 105 VAL A N 1
ATOM 818 C CA . VAL A 1 105 ? 1.707 8.746 -9.616 1.00 87.56 105 VAL A CA 1
ATOM 819 C C . VAL A 1 105 ? 2.002 10.152 -10.149 1.00 87.56 105 VAL A C 1
ATOM 821 O O . VAL A 1 105 ? 1.492 10.528 -11.205 1.00 87.56 105 VAL A O 1
ATOM 824 N N . SER A 1 106 ? 2.845 10.925 -9.457 1.00 86.38 106 SER A N 1
ATOM 825 C CA . SER A 1 106 ? 3.210 12.287 -9.864 1.00 86.38 106 SER A CA 1
ATOM 826 C C . SER A 1 106 ? 4.053 12.364 -11.138 1.00 86.38 106 SER A C 1
ATOM 828 O O . SER A 1 106 ? 3.994 13.377 -11.835 1.00 86.38 106 SER A O 1
ATOM 830 N N . GLN A 1 107 ? 4.825 11.318 -11.437 1.00 85.06 107 GLN A N 1
ATOM 831 C CA . GLN A 1 107 ? 5.749 11.282 -12.570 1.00 85.06 107 GLN A CA 1
ATOM 832 C C . GLN A 1 107 ? 5.132 10.618 -13.806 1.00 85.06 107 GLN A C 1
ATOM 834 O O . GLN A 1 107 ? 5.559 10.888 -14.929 1.00 85.06 107 GLN A O 1
ATOM 839 N N . SER A 1 108 ? 4.120 9.768 -13.620 1.00 81.69 108 SER A N 1
ATOM 840 C CA . SER A 1 108 ? 3.446 9.119 -14.738 1.00 81.69 108 SER A CA 1
ATOM 841 C C . SER A 1 108 ? 2.560 10.085 -15.530 1.00 81.69 108 SER A C 1
ATOM 843 O O . SER A 1 108 ? 1.802 10.866 -14.949 1.00 81.69 108 SER A O 1
ATOM 845 N N . THR A 1 109 ? 2.564 9.980 -16.862 1.00 81.25 109 THR A N 1
ATOM 846 C CA . THR A 1 109 ? 1.634 10.717 -17.740 1.00 81.25 109 THR A CA 1
ATOM 847 C C . THR A 1 109 ? 0.370 9.928 -18.069 1.00 81.25 109 THR A C 1
ATOM 849 O O . THR A 1 109 ? -0.489 10.451 -18.768 1.00 81.25 109 THR A O 1
ATOM 852 N N . ASN A 1 110 ? 0.218 8.694 -17.571 1.00 77.38 110 ASN A N 1
ATOM 853 C CA . ASN A 1 110 ? -1.006 7.926 -17.788 1.00 77.38 110 ASN A CA 1
ATOM 854 C C . ASN A 1 110 ? -2.211 8.647 -17.178 1.00 77.38 110 ASN A C 1
ATOM 856 O O . ASN A 1 110 ? -2.195 9.021 -16.002 1.00 77.38 110 ASN A O 1
ATOM 860 N N . GLU A 1 111 ? -3.260 8.819 -17.975 1.00 69.69 111 GLU A N 1
ATOM 861 C CA . GLU A 1 111 ? -4.521 9.439 -17.549 1.00 69.69 111 GLU A CA 1
ATOM 862 C C . GLU A 1 111 ? -5.481 8.430 -16.894 1.00 69.69 111 GLU A C 1
ATOM 864 O O . GLU A 1 111 ? -6.513 8.817 -16.354 1.00 69.69 111 GLU A O 1
ATOM 869 N N . GLN A 1 112 ? -5.150 7.133 -16.935 1.00 62.72 112 GLN A N 1
ATOM 870 C CA . GLN A 1 112 ? -6.061 6.058 -16.540 1.00 62.72 112 GLN A CA 1
ATOM 871 C C . GLN A 1 112 ? -6.164 5.843 -15.014 1.00 62.72 112 GLN A C 1
ATOM 873 O O . GLN A 1 112 ? -5.186 6.064 -14.298 1.00 62.72 112 GLN A O 1
ATOM 878 N N . PRO A 1 113 ? -7.324 5.360 -14.516 1.00 56.69 113 PRO A N 1
ATOM 879 C CA . PRO A 1 113 ? -7.610 5.143 -13.090 1.00 56.69 113 PRO A CA 1
ATOM 880 C C . PRO A 1 113 ? -7.033 3.839 -12.502 1.00 56.69 113 PRO A C 1
ATOM 882 O O . PRO A 1 113 ? -7.341 3.492 -11.363 1.00 56.69 113 PRO A O 1
ATOM 885 N N . ASP A 1 114 ? -6.198 3.108 -13.241 1.00 68.12 114 ASP A N 1
ATOM 886 C CA . ASP A 1 114 ? -5.683 1.797 -12.813 1.00 68.12 114 ASP A CA 1
ATOM 887 C C . ASP A 1 114 ? -4.397 1.890 -11.981 1.00 68.12 114 ASP A C 1
ATOM 889 O O . ASP A 1 114 ? -3.666 0.907 -11.839 1.00 68.12 114 ASP A O 1
ATOM 893 N N . PHE A 1 115 ? -4.113 3.063 -11.405 1.00 82.69 115 PHE A N 1
ATOM 894 C CA . PHE A 1 115 ? -2.985 3.185 -10.496 1.00 82.69 115 PHE A CA 1
ATOM 895 C C . PHE A 1 115 ? -3.244 2.396 -9.222 1.00 82.69 115 PHE A C 1
ATOM 897 O O . PHE A 1 115 ? -4.165 2.716 -8.467 1.00 82.69 115 PHE A O 1
ATOM 904 N N . GLY A 1 116 ? -2.393 1.404 -8.973 1.00 90.75 116 GLY A N 1
ATOM 905 C CA . GLY A 1 116 ? -2.500 0.528 -7.815 1.00 90.75 116 GLY A CA 1
ATOM 906 C C . GLY A 1 116 ? -1.152 0.276 -7.159 1.00 90.75 116 GLY A C 1
ATOM 907 O O . GLY A 1 116 ? -0.185 -0.089 -7.829 1.00 90.75 116 GLY A O 1
ATOM 908 N N . LEU A 1 117 ? -1.101 0.429 -5.840 1.00 94.38 117 LEU A N 1
ATOM 909 C CA . LEU A 1 117 ? -0.048 -0.151 -5.022 1.00 94.38 117 LEU A CA 1
ATOM 910 C C . LEU A 1 117 ? -0.606 -1.381 -4.315 1.00 94.38 117 LEU A C 1
ATOM 912 O O . LEU A 1 117 ? -1.618 -1.278 -3.629 1.00 94.38 117 LEU A O 1
ATOM 916 N N . TYR A 1 118 ? 0.060 -2.521 -4.453 1.00 95.62 118 TYR A N 1
ATOM 917 C CA . TYR A 1 118 ? -0.359 -3.782 -3.851 1.00 95.62 118 TYR A CA 1
ATOM 918 C C . TYR A 1 118 ? 0.671 -4.239 -2.828 1.00 95.62 118 TYR A C 1
ATOM 920 O O . TYR A 1 118 ? 1.860 -4.270 -3.126 1.00 95.62 118 TYR A O 1
ATOM 928 N N . VAL A 1 119 ? 0.220 -4.645 -1.646 1.00 95.44 119 VAL A N 1
ATOM 929 C CA . VAL A 1 119 ? 1.091 -5.244 -0.631 1.00 95.44 119 VAL A CA 1
ATOM 930 C C . VAL A 1 119 ? 0.548 -6.598 -0.218 1.00 95.44 119 VAL A C 1
ATOM 932 O O . VAL A 1 119 ? -0.662 -6.775 -0.066 1.00 95.44 119 VAL A O 1
ATOM 935 N N . THR A 1 120 ? 1.435 -7.573 -0.046 1.00 95.19 120 THR A N 1
ATOM 936 C CA . THR A 1 120 ? 1.051 -8.914 0.397 1.00 95.19 120 THR A CA 1
ATOM 937 C C . THR A 1 120 ? 1.959 -9.442 1.500 1.00 95.19 120 THR A C 1
ATOM 939 O O . THR A 1 120 ? 3.164 -9.202 1.510 1.00 95.19 120 THR A O 1
ATOM 942 N N . SER A 1 121 ? 1.367 -10.188 2.426 1.00 92.94 121 SER A N 1
ATOM 943 C CA . SER A 1 121 ? 2.045 -10.907 3.507 1.00 92.94 121 SER A CA 1
ATOM 944 C C . SER A 1 121 ? 1.201 -12.114 3.938 1.00 92.94 121 SER A C 1
ATOM 946 O O . SER A 1 121 ? 0.138 -12.393 3.367 1.00 92.94 121 SER A O 1
ATOM 948 N N . GLY A 1 122 ? 1.633 -12.825 4.975 1.00 91.19 122 GLY A N 1
ATOM 949 C CA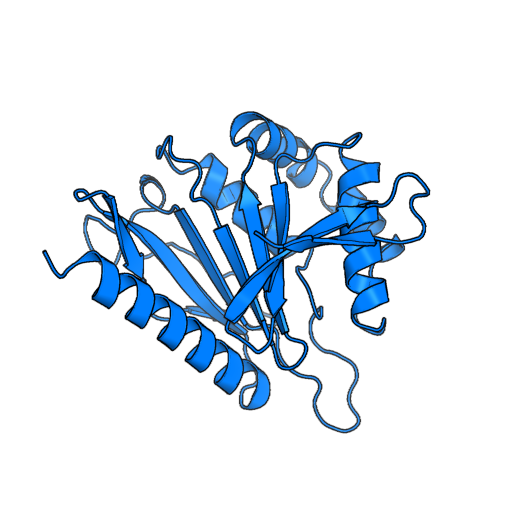 . GLY A 1 122 ? 0.830 -13.820 5.677 1.00 91.19 122 GLY A CA 1
ATOM 950 C C . GLY A 1 122 ? -0.447 -13.241 6.300 1.00 91.19 122 GLY A C 1
ATOM 951 O O . GLY A 1 122 ? -1.421 -13.975 6.460 1.00 91.19 122 GLY A O 1
ATOM 952 N N . ALA A 1 123 ? -0.501 -11.930 6.578 1.00 92.44 123 ALA A N 1
ATOM 953 C CA . ALA A 1 123 ? -1.703 -11.268 7.096 1.00 92.44 123 ALA A CA 1
ATOM 954 C C . ALA A 1 123 ? -2.790 -11.051 6.026 1.00 92.44 123 ALA A C 1
ATOM 956 O O . ALA A 1 123 ? -3.961 -10.890 6.364 1.00 92.44 123 ALA A O 1
ATOM 957 N N . GLY A 1 124 ? -2.424 -11.047 4.743 1.00 94.69 124 GLY A N 1
ATOM 958 C CA . GLY A 1 124 ? -3.359 -10.826 3.645 1.00 94.69 124 GLY A CA 1
ATOM 959 C C . GLY A 1 124 ? -2.737 -10.076 2.475 1.00 94.69 124 GLY A C 1
ATOM 960 O O . GLY A 1 124 ? -1.534 -9.816 2.445 1.00 94.69 124 GLY A O 1
ATOM 961 N N . THR A 1 125 ? -3.586 -9.732 1.512 1.00 96.38 125 THR A N 1
ATOM 962 C CA . THR A 1 125 ? -3.219 -8.950 0.331 1.00 96.38 125 THR A CA 1
ATOM 963 C C . THR A 1 125 ? -4.109 -7.713 0.272 1.00 96.38 125 THR A C 1
ATOM 965 O O . THR A 1 125 ? -5.333 -7.822 0.359 1.00 96.38 125 THR A O 1
ATOM 968 N N . PHE A 1 126 ? -3.491 -6.541 0.153 1.00 97.88 126 PHE A N 1
ATOM 969 C CA . PHE A 1 126 ? -4.151 -5.238 0.183 1.00 97.88 126 PHE A CA 1
ATOM 970 C C . PHE A 1 126 ? -3.770 -4.417 -1.044 1.00 97.88 126 PHE A C 1
ATOM 972 O O . PHE A 1 126 ? -2.697 -4.613 -1.617 1.00 97.88 126 PHE A O 1
ATOM 979 N N . ALA A 1 127 ? -4.634 -3.478 -1.423 1.00 97.00 127 ALA A N 1
ATOM 980 C CA . ALA A 1 127 ? -4.367 -2.529 -2.495 1.00 97.00 127 ALA A CA 1
ATOM 981 C C . ALA A 1 127 ? -4.739 -1.099 -2.084 1.00 97.00 127 ALA A C 1
ATOM 983 O O . ALA A 1 127 ? -5.796 -0.882 -1.496 1.00 97.00 127 ALA A O 1
ATOM 984 N N . LEU A 1 128 ? -3.896 -0.130 -2.437 1.00 96.00 128 LEU A N 1
ATOM 985 C CA . LEU A 1 128 ? -4.265 1.279 -2.532 1.00 96.00 128 LEU A CA 1
ATOM 986 C C . LEU A 1 128 ? -4.507 1.602 -4.000 1.00 96.00 128 LEU A C 1
ATOM 988 O O . LEU A 1 128 ? -3.583 1.516 -4.809 1.00 96.00 128 LEU A O 1
ATOM 992 N N . LYS A 1 129 ? -5.734 1.988 -4.340 1.00 93.81 129 LYS A N 1
ATOM 993 C CA . LYS A 1 129 ? -6.103 2.425 -5.688 1.00 93.81 129 LYS A CA 1
ATOM 994 C C . LYS A 1 129 ? -6.248 3.937 -5.719 1.00 93.81 129 LYS A C 1
ATOM 996 O O . LYS A 1 129 ? -6.871 4.508 -4.829 1.00 93.81 129 LYS A O 1
ATOM 1001 N N . VAL A 1 130 ? -5.719 4.590 -6.746 1.00 91.38 130 VAL A N 1
ATOM 1002 C CA . VAL A 1 130 ? -5.948 6.027 -6.944 1.00 91.38 130 VAL A CA 1
ATOM 1003 C C . VAL A 1 130 ? -7.364 6.250 -7.468 1.00 91.38 130 VAL A C 1
ATOM 1005 O O . VAL A 1 130 ? -7.694 5.795 -8.560 1.00 91.38 130 VAL A O 1
ATOM 1008 N N . ASN A 1 131 ? -8.181 7.000 -6.728 1.00 90.69 131 ASN A N 1
ATOM 1009 C CA . ASN A 1 131 ? -9.491 7.465 -7.203 1.00 90.69 131 ASN A CA 1
ATOM 1010 C C . ASN A 1 131 ? -9.431 8.903 -7.759 1.00 90.69 131 ASN A C 1
ATOM 1012 O O . ASN A 1 131 ? -10.226 9.265 -8.622 1.00 90.69 131 ASN A O 1
ATOM 1016 N N . SER A 1 132 ? -8.453 9.709 -7.326 1.00 90.75 132 SER A N 1
ATOM 1017 C CA . SER A 1 132 ? -8.196 11.058 -7.835 1.00 90.75 132 SER A CA 1
ATOM 1018 C C . SER A 1 132 ? -6.697 11.336 -7.903 1.00 90.75 132 SER A C 1
ATOM 1020 O O . SER A 1 132 ? -6.043 11.677 -6.914 1.00 90.75 132 SER A O 1
ATOM 1022 N N . LYS A 1 133 ? -6.142 11.251 -9.117 1.00 86.94 133 LYS A N 1
ATOM 1023 C CA . LYS A 1 133 ? -4.725 11.539 -9.383 1.00 86.94 133 LYS A CA 1
ATOM 1024 C C . LYS A 1 133 ? -4.346 12.978 -9.024 1.00 86.94 133 LYS A C 1
ATOM 1026 O O . LYS A 1 133 ? -3.245 13.220 -8.534 1.00 86.94 133 LYS A O 1
ATOM 1031 N N . ILE A 1 134 ? -5.261 13.924 -9.244 1.00 88.25 134 ILE A N 1
ATOM 1032 C CA . ILE A 1 134 ? -5.061 15.339 -8.911 1.00 88.25 134 ILE A CA 1
ATOM 1033 C C . ILE A 1 134 ? -4.980 15.511 -7.392 1.00 88.25 134 ILE A C 1
ATOM 1035 O O . ILE A 1 134 ? -4.012 16.098 -6.906 1.00 88.25 134 ILE A O 1
ATOM 1039 N N . THR A 1 135 ? -5.945 14.963 -6.642 1.00 90.75 135 THR A N 1
ATOM 1040 C CA . THR A 1 135 ? -5.951 15.040 -5.172 1.00 90.75 135 THR A CA 1
ATOM 1041 C C . THR A 1 135 ? -4.684 14.407 -4.601 1.00 90.75 135 THR A C 1
ATOM 1043 O O . THR A 1 135 ? -3.970 15.044 -3.822 1.00 90.75 135 THR A O 1
ATOM 1046 N N . PHE A 1 136 ? -4.336 13.201 -5.057 1.00 91.00 136 PHE A N 1
ATOM 1047 C CA . PHE A 1 136 ? -3.184 12.479 -4.529 1.00 91.00 136 PHE A CA 1
ATOM 1048 C C . PHE A 1 136 ? -1.854 13.183 -4.828 1.00 91.00 136 PHE A C 1
ATOM 1050 O O . PHE A 1 136 ? -1.020 13.355 -3.936 1.00 91.00 136 PHE A O 1
ATOM 1057 N N . ARG A 1 137 ? -1.683 13.709 -6.049 1.00 88.25 137 ARG A N 1
ATOM 1058 C CA . ARG A 1 137 ? -0.506 14.509 -6.415 1.00 88.25 137 ARG A CA 1
ATOM 1059 C C . ARG A 1 137 ? -0.397 15.798 -5.598 1.00 88.25 137 ARG A C 1
ATOM 1061 O O . ARG A 1 137 ? 0.705 16.159 -5.194 1.00 88.25 137 ARG A O 1
ATOM 1068 N N . ASN A 1 138 ? -1.501 16.498 -5.345 1.00 88.25 138 ASN A N 1
ATOM 1069 C CA . ASN A 1 138 ? -1.474 17.720 -4.536 1.00 88.25 138 ASN A CA 1
ATOM 1070 C C . ASN A 1 138 ? -1.045 17.426 -3.089 1.00 88.25 138 ASN A C 1
ATOM 1072 O O . ASN A 1 138 ? -0.303 18.203 -2.483 1.00 88.25 138 ASN A O 1
ATOM 1076 N N . ASN A 1 139 ? -1.451 16.272 -2.555 1.00 90.19 139 ASN A N 1
ATOM 1077 C CA . ASN A 1 139 ? -1.049 15.824 -1.227 1.00 90.19 139 ASN A CA 1
ATOM 1078 C C . ASN A 1 139 ? 0.428 15.396 -1.152 1.00 90.19 139 ASN A C 1
ATOM 1080 O O . ASN A 1 139 ? 1.041 15.606 -0.106 1.00 90.19 139 ASN A O 1
ATOM 1084 N N . LEU A 1 140 ? 1.044 14.904 -2.239 1.00 88.81 140 LEU A N 1
ATOM 1085 C CA . LEU A 1 140 ? 2.478 14.555 -2.273 1.00 88.81 140 LEU A CA 1
ATOM 1086 C C . LEU A 1 140 ? 3.379 15.700 -1.801 1.00 88.81 140 LEU A C 1
ATOM 1088 O O . LEU A 1 140 ? 4.290 15.482 -1.001 1.00 88.81 140 LEU A O 1
ATOM 1092 N N . TYR A 1 141 ? 3.139 16.917 -2.294 1.00 84.38 141 TYR A N 1
ATOM 1093 C CA . TYR A 1 141 ? 3.953 18.077 -1.927 1.00 84.38 141 TYR A CA 1
ATOM 1094 C C . TYR A 1 141 ? 3.893 18.335 -0.416 1.00 84.38 141 TYR A C 1
ATOM 1096 O O . TYR A 1 141 ? 4.930 18.485 0.229 1.00 84.38 141 TYR A O 1
ATOM 1104 N N . ARG A 1 142 ? 2.686 18.293 0.166 1.00 87.44 142 ARG A N 1
ATOM 1105 C CA . ARG A 1 142 ? 2.471 18.450 1.613 1.00 87.44 142 ARG A CA 1
ATOM 1106 C C . ARG A 1 142 ? 3.162 17.335 2.400 1.00 87.44 142 ARG A C 1
ATOM 1108 O O . ARG A 1 142 ? 3.881 17.628 3.348 1.00 87.44 142 ARG A O 1
ATOM 1115 N N . MET A 1 143 ? 2.989 16.081 1.978 1.00 91.38 143 MET A N 1
ATOM 1116 C CA . MET A 1 143 ? 3.622 14.921 2.617 1.00 91.38 143 MET A CA 1
ATOM 1117 C C . MET A 1 143 ? 5.150 14.996 2.575 1.00 91.38 143 MET A C 1
ATOM 1119 O O . MET A 1 143 ? 5.793 14.595 3.532 1.00 91.38 143 MET A O 1
ATOM 1123 N N . THR A 1 144 ? 5.732 15.538 1.504 1.00 87.81 144 THR A N 1
ATOM 1124 C CA . THR A 1 144 ? 7.192 15.627 1.348 1.00 87.81 144 THR A CA 1
ATOM 1125 C C . THR A 1 144 ? 7.789 16.769 2.172 1.00 87.81 144 THR A C 1
ATOM 1127 O O . THR A 1 144 ? 8.794 16.584 2.848 1.00 87.81 144 THR A O 1
ATOM 1130 N N . VAL A 1 145 ? 7.177 17.959 2.146 1.00 88.06 145 VAL A N 1
ATOM 1131 C CA . VAL A 1 145 ? 7.715 19.145 2.845 1.00 88.06 145 VAL A CA 1
ATOM 1132 C C . VAL A 1 145 ? 7.615 19.007 4.365 1.00 88.06 145 VAL A C 1
ATOM 1134 O O . VAL A 1 145 ? 8.470 19.516 5.086 1.00 88.06 145 VAL A O 1
ATOM 1137 N N . THR A 1 146 ? 6.590 18.312 4.863 1.00 90.69 146 THR A N 1
ATOM 1138 C CA . THR A 1 146 ? 6.382 18.083 6.301 1.00 90.69 146 THR A CA 1
ATOM 1139 C C . THR A 1 146 ? 6.391 16.595 6.652 1.00 90.69 146 THR A C 1
ATOM 1141 O O . THR A 1 146 ? 5.569 16.151 7.457 1.00 90.69 146 THR A O 1
ATOM 1144 N N . GLN A 1 147 ? 7.299 15.824 6.045 1.00 91.38 147 GLN A N 1
ATOM 1145 C CA . GLN A 1 147 ? 7.355 14.361 6.162 1.00 91.38 147 GLN A CA 1
ATOM 1146 C C . GLN A 1 147 ? 7.346 13.878 7.616 1.00 91.38 147 GLN A C 1
ATOM 1148 O O . GLN A 1 147 ? 6.453 13.123 7.994 1.00 91.38 147 GLN A O 1
ATOM 1153 N N . ASP A 1 148 ? 8.225 14.411 8.468 1.00 91.88 148 ASP A N 1
ATOM 1154 C CA . ASP A 1 148 ? 8.304 14.042 9.888 1.00 91.88 148 ASP A CA 1
ATOM 1155 C C . ASP A 1 148 ? 6.980 14.231 10.646 1.00 91.88 148 ASP A C 1
ATOM 1157 O O . ASP A 1 148 ? 6.684 13.515 11.604 1.00 91.88 148 ASP A O 1
ATOM 1161 N N . ALA A 1 149 ? 6.181 15.236 10.270 1.00 92.50 149 ALA A N 1
ATOM 1162 C CA . ALA A 1 149 ? 4.895 15.485 10.911 1.00 92.50 149 ALA A CA 1
ATOM 1163 C C . ALA A 1 149 ? 3.870 14.412 10.524 1.00 92.50 149 ALA A C 1
ATOM 1165 O O . ALA A 1 149 ? 3.184 13.899 11.409 1.00 92.50 149 ALA A O 1
ATOM 1166 N N . TYR A 1 150 ? 3.821 14.035 9.243 1.00 93.19 150 TYR A N 1
ATOM 1167 C CA . TYR A 1 150 ? 2.962 12.950 8.770 1.00 93.19 150 TYR A CA 1
ATOM 1168 C C . TYR A 1 150 ? 3.421 11.589 9.285 1.00 93.19 150 TYR A C 1
ATOM 1170 O O . TYR A 1 150 ? 2.576 10.797 9.673 1.00 93.19 150 TYR A O 1
ATOM 1178 N N . GLU A 1 151 ? 4.725 11.326 9.382 1.00 93.25 151 GLU A N 1
ATOM 1179 C CA . GLU A 1 151 ? 5.242 10.093 9.991 1.00 93.25 151 GLU A CA 1
ATOM 1180 C C . GLU A 1 151 ? 4.847 9.987 11.465 1.00 93.25 151 GLU A C 1
ATOM 1182 O O . GLU A 1 151 ? 4.373 8.945 11.920 1.00 93.25 151 GLU A O 1
ATOM 1187 N N . ARG A 1 152 ? 4.962 11.085 12.225 1.00 93.75 152 ARG A N 1
ATOM 1188 C CA . ARG A 1 152 ? 4.472 11.123 13.609 1.00 93.75 152 ARG A CA 1
ATOM 1189 C C . ARG A 1 152 ? 2.961 10.932 13.690 1.00 93.75 152 ARG A C 1
ATOM 1191 O O . ARG A 1 152 ? 2.507 10.261 14.610 1.00 93.75 152 ARG A O 1
ATOM 1198 N N . ALA A 1 153 ? 2.185 11.525 12.784 1.00 93.62 153 ALA A N 1
ATOM 1199 C CA . ALA A 1 153 ? 0.736 11.336 12.741 1.00 93.62 153 ALA A CA 1
ATOM 1200 C C . ALA A 1 153 ? 0.376 9.883 12.400 1.00 93.62 153 ALA A C 1
ATOM 1202 O O . ALA A 1 153 ? -0.410 9.268 13.112 1.00 93.62 153 ALA A O 1
ATOM 1203 N N . PHE A 1 154 ? 1.026 9.304 11.393 1.00 95.38 154 PHE A N 1
ATOM 1204 C CA . PHE A 1 154 ? 0.875 7.909 10.998 1.00 95.38 154 PHE A CA 1
ATOM 1205 C C . PHE A 1 154 ? 1.140 6.968 12.178 1.00 95.38 154 PHE A C 1
ATOM 1207 O O . PHE A 1 154 ? 0.284 6.157 12.521 1.00 95.38 154 PHE A O 1
ATOM 1214 N N . ASN A 1 155 ? 2.257 7.156 12.887 1.00 93.88 155 ASN A N 1
ATOM 1215 C CA . ASN A 1 155 ? 2.635 6.332 14.040 1.00 93.88 155 ASN A CA 1
ATOM 1216 C C . ASN A 1 155 ? 1.706 6.494 15.262 1.00 93.88 155 ASN A C 1
ATOM 1218 O O . ASN A 1 155 ? 1.741 5.660 16.165 1.00 93.88 155 ASN A O 1
ATOM 1222 N N . LYS A 1 156 ? 0.877 7.549 15.329 1.00 94.50 156 LYS A N 1
ATOM 1223 C CA . LYS A 1 156 ? -0.177 7.668 16.358 1.00 94.50 156 LYS A CA 1
ATOM 1224 C C . LYS A 1 156 ? -1.369 6.762 16.069 1.00 94.50 156 LYS A C 1
ATOM 1226 O O . LYS A 1 156 ? -2.031 6.329 17.006 1.00 94.50 156 LYS A O 1
ATOM 1231 N N . TYR A 1 157 ? -1.657 6.526 14.792 1.00 93.75 157 TYR A N 1
ATOM 1232 C CA . TYR A 1 157 ? -2.798 5.729 14.355 1.00 93.75 157 TYR A CA 1
ATOM 1233 C C . TYR A 1 157 ? -2.428 4.262 14.107 1.00 93.75 157 TYR A C 1
ATOM 1235 O O . TYR A 1 157 ? -3.274 3.391 14.291 1.00 93.75 157 TYR A O 1
ATOM 1243 N N . LEU A 1 158 ? -1.190 3.982 13.685 1.00 94.31 158 LEU A N 1
ATOM 1244 C CA . LEU A 1 158 ? -0.728 2.641 13.336 1.00 94.31 158 LEU A CA 1
ATOM 1245 C C . LEU A 1 158 ? 0.583 2.302 14.042 1.00 94.31 158 LEU A C 1
ATOM 1247 O O . LEU A 1 158 ? 1.567 3.031 13.940 1.00 94.31 158 LEU A O 1
ATOM 1251 N N . THR A 1 159 ? 0.635 1.122 14.655 1.00 93.19 159 THR A N 1
ATOM 1252 C CA . THR A 1 159 ? 1.889 0.493 15.086 1.00 93.19 159 THR A CA 1
ATOM 1253 C C . THR A 1 159 ? 1.976 -0.930 14.538 1.00 93.19 159 THR A C 1
ATOM 1255 O O . THR A 1 159 ? 0.959 -1.606 14.366 1.00 93.19 159 THR A O 1
ATOM 1258 N N . LYS A 1 160 ? 3.195 -1.412 14.264 1.00 92.12 160 LYS A N 1
ATOM 1259 C CA . LYS A 1 160 ? 3.422 -2.748 13.676 1.00 92.12 160 LYS A CA 1
ATOM 1260 C C . LYS A 1 160 ? 2.904 -3.893 14.566 1.00 92.12 160 LYS A C 1
ATOM 1262 O O . LYS A 1 160 ? 2.477 -4.932 14.054 1.00 92.12 160 LYS A O 1
ATOM 1267 N N . GLU A 1 161 ? 2.887 -3.667 15.879 1.00 92.12 161 GLU A N 1
ATOM 1268 C CA . GLU A 1 161 ? 2.401 -4.607 16.898 1.00 92.12 161 GLU A CA 1
ATOM 1269 C C . GLU A 1 161 ? 0.882 -4.782 16.888 1.00 92.12 161 GLU A C 1
ATOM 1271 O O . GLU A 1 161 ? 0.383 -5.829 17.295 1.00 92.12 161 GLU A O 1
ATOM 1276 N N . ASN A 1 162 ? 0.127 -3.787 16.407 1.00 94.00 162 ASN A N 1
ATOM 1277 C CA . ASN A 1 162 ? -1.328 -3.885 16.375 1.00 94.00 162 ASN A CA 1
ATOM 1278 C C . ASN A 1 162 ? -1.787 -5.067 15.514 1.00 94.00 162 ASN A C 1
ATOM 1280 O O . ASN A 1 162 ? -1.140 -5.418 14.519 1.00 94.00 162 ASN A O 1
ATOM 1284 N N . ASP A 1 163 ? -2.916 -5.673 15.880 1.00 94.44 163 ASP A N 1
ATOM 1285 C CA . ASP A 1 163 ? -3.581 -6.672 15.047 1.00 94.44 163 ASP A CA 1
ATOM 1286 C C . ASP A 1 163 ? -4.026 -6.069 13.702 1.00 94.44 163 ASP A C 1
ATOM 1288 O O . ASP A 1 163 ? -3.986 -4.853 13.492 1.00 94.44 163 ASP A O 1
ATOM 1292 N N . LEU A 1 164 ? -4.403 -6.937 12.762 1.00 95.62 164 LEU A N 1
ATOM 1293 C CA . LEU A 1 164 ? -4.706 -6.521 11.398 1.00 95.62 164 LEU A CA 1
ATOM 1294 C C . LEU A 1 164 ? -5.861 -5.511 11.328 1.00 95.62 164 LEU A C 1
ATOM 1296 O O . LEU A 1 164 ? -5.717 -4.485 10.666 1.00 95.62 164 LEU A O 1
ATOM 1300 N N . ASP A 1 165 ? -6.976 -5.779 12.008 1.00 97.19 165 ASP A N 1
ATOM 1301 C CA . ASP A 1 165 ? -8.163 -4.921 11.947 1.00 97.19 165 ASP A CA 1
ATOM 1302 C C . ASP A 1 165 ? -7.878 -3.555 12.589 1.00 97.19 165 ASP A C 1
ATOM 1304 O O . ASP A 1 165 ? -8.292 -2.523 12.055 1.00 97.19 165 ASP A O 1
ATOM 1308 N N . THR A 1 166 ? -7.084 -3.524 13.664 1.00 97.25 166 THR A N 1
ATOM 1309 C CA . THR A 1 166 ? -6.599 -2.272 14.259 1.00 97.25 166 THR A CA 1
ATOM 1310 C C . THR A 1 166 ? -5.695 -1.491 13.298 1.00 97.25 166 THR A C 1
ATOM 1312 O O . THR A 1 166 ? -5.849 -0.276 13.183 1.00 97.25 166 THR A O 1
ATOM 1315 N N . GLN A 1 167 ? -4.789 -2.147 12.558 1.00 97.50 167 GLN A N 1
ATOM 1316 C CA . GLN A 1 167 ? -3.961 -1.457 11.556 1.00 97.50 167 GLN A CA 1
ATOM 1317 C C . GLN A 1 167 ? -4.783 -0.944 10.365 1.00 97.50 167 GLN A C 1
ATOM 1319 O O . GLN A 1 167 ? -4.543 0.170 9.906 1.00 97.50 167 GLN A O 1
ATOM 1324 N N . ILE A 1 168 ? -5.775 -1.704 9.889 1.00 98.12 168 ILE A N 1
ATOM 1325 C CA . ILE A 1 168 ? -6.700 -1.256 8.8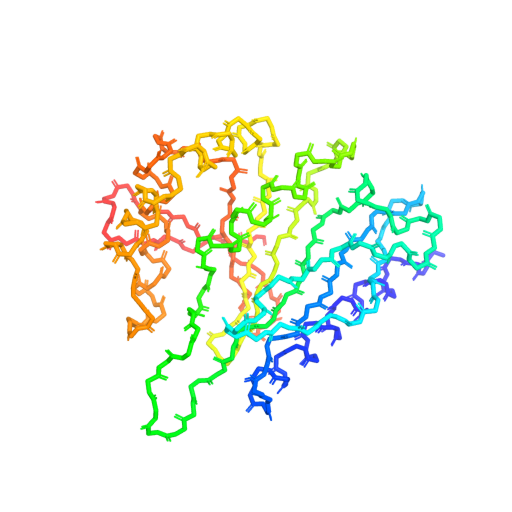34 1.00 98.12 168 ILE A CA 1
ATOM 1326 C C . ILE A 1 168 ? -7.447 0.002 9.285 1.00 98.12 168 ILE A C 1
ATOM 1328 O O . ILE A 1 168 ? -7.461 1.010 8.575 1.00 98.12 168 ILE A O 1
ATOM 1332 N N . LEU A 1 169 ? -8.046 -0.037 10.479 1.00 98.19 169 LEU A N 1
ATOM 1333 C CA . LEU A 1 169 ? -8.775 1.098 11.036 1.00 98.19 169 LEU A CA 1
ATOM 1334 C C . LEU A 1 169 ? -7.856 2.307 11.251 1.00 98.19 169 LEU A C 1
ATOM 1336 O O . LEU A 1 169 ? -8.248 3.435 10.953 1.00 98.19 169 LEU A O 1
ATOM 1340 N N . GLY A 1 170 ? -6.635 2.079 11.739 1.00 97.69 170 GLY A N 1
ATOM 1341 C CA . GLY A 1 170 ? -5.611 3.109 11.889 1.00 97.69 170 GLY A CA 1
ATOM 1342 C C . GLY A 1 170 ? -5.263 3.776 10.558 1.00 97.69 170 GLY A C 1
ATOM 1343 O O . GLY A 1 170 ? -5.258 5.002 10.480 1.00 97.69 170 GLY A O 1
ATOM 1344 N N . LEU A 1 171 ? -5.053 2.993 9.492 1.00 97.50 171 LEU A N 1
ATOM 1345 C CA . LEU A 1 171 ? -4.768 3.514 8.150 1.00 97.50 171 LEU A CA 1
ATOM 1346 C C . LEU A 1 171 ? -5.921 4.362 7.610 1.00 97.50 171 LEU A C 1
ATOM 1348 O O . LEU A 1 171 ? -5.694 5.470 7.128 1.00 97.50 171 LEU A O 1
ATOM 1352 N N . LEU A 1 172 ? -7.158 3.875 7.728 1.00 97.00 172 LEU A N 1
ATOM 1353 C CA . LEU A 1 172 ? -8.349 4.613 7.303 1.00 97.00 172 LEU A CA 1
ATOM 1354 C C . LEU A 1 172 ? -8.522 5.921 8.088 1.00 97.00 172 LEU A C 1
ATOM 1356 O O . LEU A 1 172 ? -8.792 6.962 7.491 1.00 97.00 172 LEU A O 1
ATOM 1360 N N . ASN A 1 173 ? -8.309 5.896 9.405 1.00 96.81 173 ASN A N 1
ATOM 1361 C CA . ASN A 1 173 ? -8.366 7.095 10.241 1.00 96.81 173 ASN A CA 1
ATOM 1362 C C . ASN A 1 173 ? -7.250 8.091 9.911 1.00 96.81 173 ASN A C 1
ATOM 1364 O O . ASN A 1 173 ? -7.524 9.284 9.822 1.00 96.81 173 ASN A O 1
ATOM 1368 N N . PHE A 1 174 ? -6.023 7.626 9.669 1.00 96.19 174 PHE A N 1
ATOM 1369 C CA . PHE A 1 174 ? -4.925 8.476 9.209 1.00 96.19 174 PHE A CA 1
ATOM 1370 C C . PHE A 1 174 ? -5.272 9.159 7.878 1.00 96.19 174 PHE A C 1
ATOM 1372 O O . PHE A 1 174 ? -5.180 10.383 7.775 1.00 96.19 174 PHE A O 1
ATOM 1379 N N . MET A 1 175 ? -5.735 8.391 6.884 1.00 93.81 175 MET A N 1
ATOM 1380 C CA . MET A 1 175 ? -6.129 8.931 5.578 1.00 93.81 175 MET A CA 1
ATOM 1381 C C . MET A 1 175 ? -7.293 9.925 5.693 1.00 93.81 175 MET A C 1
ATOM 1383 O O . MET A 1 175 ? -7.295 10.951 5.019 1.00 93.81 175 MET A O 1
ATOM 1387 N N . SER A 1 176 ? -8.262 9.668 6.574 1.00 93.31 176 SER A N 1
ATOM 1388 C CA . SER A 1 176 ? -9.382 10.585 6.798 1.00 93.31 176 SER A CA 1
ATOM 1389 C C . SER A 1 176 ? -8.968 11.853 7.557 1.00 93.31 176 SER A C 1
ATOM 1391 O O . SER A 1 176 ? -9.403 12.944 7.196 1.00 93.31 176 SER A O 1
ATOM 1393 N N . SER A 1 177 ? -8.154 11.729 8.609 1.00 92.69 177 SER A N 1
ATOM 1394 C CA . SER A 1 177 ? -7.752 12.830 9.499 1.00 92.69 177 SER A CA 1
ATOM 1395 C C . SER A 1 177 ? -6.807 13.803 8.805 1.00 92.69 177 SER A C 1
ATOM 1397 O O . SER A 1 177 ? -7.071 15.002 8.745 1.00 92.69 177 SER A O 1
ATOM 1399 N N . GLU A 1 178 ? -5.709 13.296 8.244 1.00 91.50 178 GLU A N 1
ATOM 1400 C CA . GLU A 1 178 ? -4.620 14.156 7.769 1.00 91.50 178 GLU A CA 1
ATOM 1401 C C . GLU A 1 178 ? -4.920 14.812 6.408 1.00 91.50 178 GLU A C 1
ATOM 1403 O O . GLU A 1 178 ? -4.304 15.815 6.029 1.00 91.50 178 GLU A O 1
ATOM 1408 N N . PHE A 1 179 ? -5.910 14.282 5.683 1.00 88.06 179 PHE A N 1
ATOM 1409 C CA . PHE A 1 179 ? -6.277 14.728 4.338 1.00 88.06 179 PHE A CA 1
ATOM 1410 C C . PHE A 1 179 ? -7.721 15.236 4.234 1.00 88.06 179 PHE A C 1
ATOM 1412 O O . PHE A 1 179 ? -8.264 15.313 3.136 1.00 88.06 179 PHE A O 1
ATOM 1419 N N . ASN A 1 180 ? -8.341 15.630 5.355 1.00 81.69 180 ASN A N 1
ATOM 1420 C CA . ASN A 1 180 ? -9.707 16.175 5.400 1.00 81.69 180 ASN A CA 1
ATOM 1421 C C . ASN A 1 180 ? -10.743 15.286 4.684 1.00 81.69 180 ASN A C 1
ATOM 1423 O O . ASN A 1 180 ? -11.642 15.781 4.006 1.00 81.69 180 ASN A O 1
ATOM 1427 N N . GLY A 1 181 ? -10.596 13.970 4.822 1.00 79.00 181 GLY A N 1
ATOM 1428 C CA . GLY A 1 181 ? -11.483 12.974 4.228 1.00 79.00 181 GLY A CA 1
ATOM 1429 C C . GLY A 1 181 ? -11.139 12.544 2.801 1.00 79.00 181 GLY A C 1
ATOM 1430 O O . GLY A 1 181 ? -11.721 11.564 2.349 1.00 79.00 181 GLY A O 1
ATOM 1431 N N . ASP A 1 182 ? -10.203 13.198 2.100 1.00 85.00 182 ASP A N 1
ATOM 1432 C CA . ASP A 1 182 ? -9.808 12.768 0.753 1.00 85.00 182 ASP A CA 1
ATOM 1433 C C . ASP A 1 182 ? -8.308 12.940 0.475 1.00 85.00 182 ASP A C 1
ATOM 1435 O O . ASP A 1 182 ? -7.792 14.027 0.195 1.00 85.00 182 ASP A O 1
ATOM 1439 N N . ILE A 1 183 ? -7.596 11.815 0.503 1.00 90.25 183 ILE A N 1
ATOM 1440 C CA . ILE A 1 183 ? -6.203 11.731 0.061 1.00 90.25 183 ILE A CA 1
ATOM 1441 C C . ILE A 1 183 ? -6.089 11.495 -1.457 1.00 90.25 183 ILE A C 1
ATOM 1443 O O . ILE A 1 183 ? -5.022 11.728 -2.023 1.00 90.25 183 ILE A O 1
ATOM 1447 N N . GLY A 1 184 ? -7.162 11.084 -2.139 1.00 90.50 184 GLY A N 1
ATOM 1448 C CA . GLY A 1 184 ? -7.130 10.607 -3.521 1.00 90.50 184 GLY A CA 1
ATOM 1449 C C . GLY A 1 184 ? -6.817 9.109 -3.659 1.00 90.50 184 GLY A C 1
ATOM 1450 O O . GLY A 1 184 ? -6.389 8.677 -4.734 1.00 90.50 184 GLY A O 1
ATOM 1451 N N . LEU A 1 185 ? -7.013 8.327 -2.589 1.00 93.19 185 LEU A N 1
ATOM 1452 C CA . LEU A 1 185 ? -6.810 6.876 -2.545 1.00 93.19 185 LEU A CA 1
ATOM 1453 C C . LEU A 1 185 ? -8.011 6.144 -1.940 1.00 93.19 185 LEU A C 1
ATOM 1455 O O . LEU A 1 185 ? -8.683 6.649 -1.043 1.00 93.19 185 LEU A O 1
ATOM 1459 N N . GLU A 1 186 ? -8.195 4.901 -2.368 1.00 94.69 186 GLU A N 1
ATOM 1460 C CA . GLU A 1 186 ? -9.121 3.925 -1.798 1.00 94.69 186 GLU A CA 1
ATOM 1461 C C . GLU A 1 186 ? -8.354 2.678 -1.346 1.00 94.69 186 GLU A C 1
ATOM 1463 O O . GLU A 1 186 ? -7.433 2.230 -2.032 1.00 94.69 186 GL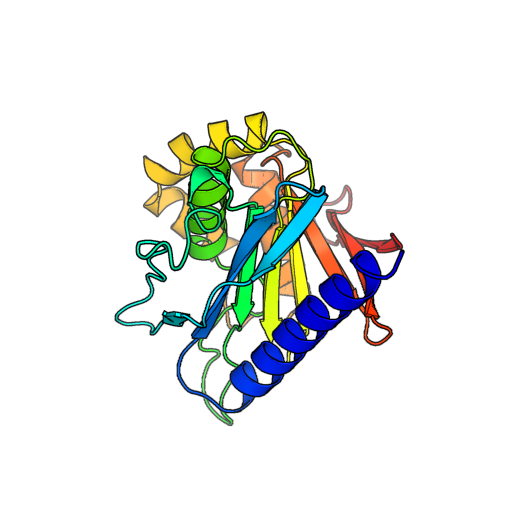U A O 1
ATOM 1468 N N . LEU A 1 187 ? -8.740 2.109 -0.200 1.00 97.12 187 LEU A N 1
ATOM 1469 C CA . LEU A 1 187 ? -8.135 0.899 0.354 1.00 97.12 187 LEU A CA 1
ATOM 1470 C C . LEU A 1 187 ? -8.994 -0.325 0.033 1.00 97.12 187 LEU A C 1
ATOM 1472 O O . LEU A 1 187 ? -10.207 -0.313 0.238 1.00 97.12 187 LEU A O 1
ATOM 1476 N N . TYR A 1 188 ? -8.350 -1.402 -0.403 1.00 97.75 188 TYR A N 1
ATOM 1477 C CA . TYR A 1 188 ? -8.986 -2.680 -0.694 1.00 97.75 188 TYR A CA 1
ATOM 1478 C C . TYR A 1 188 ? -8.252 -3.833 -0.019 1.00 97.75 188 TYR A C 1
ATOM 1480 O O . TYR A 1 188 ? -7.040 -3.774 0.201 1.00 97.75 188 TYR A O 1
ATOM 1488 N N . GLN A 1 189 ? -8.985 -4.909 0.245 1.00 97.25 189 GLN A N 1
ATOM 1489 C CA . GLN A 1 189 ? -8.460 -6.181 0.726 1.00 97.25 189 GLN A CA 1
ATOM 1490 C C . GLN A 1 189 ? -8.947 -7.319 -0.168 1.00 97.25 189 GLN A C 1
ATOM 1492 O O . GLN A 1 189 ? -10.114 -7.357 -0.561 1.00 97.25 189 GLN A O 1
ATOM 1497 N N . GLN A 1 190 ? -8.054 -8.255 -0.477 1.00 94.94 190 GLN A N 1
ATOM 1498 C CA . GLN A 1 190 ? -8.414 -9.479 -1.175 1.00 94.94 190 GLN A CA 1
ATOM 1499 C C . GLN A 1 190 ? -8.891 -10.535 -0.174 1.00 94.94 190 GLN A C 1
ATOM 1501 O O . GLN A 1 190 ? -8.217 -10.831 0.818 1.00 94.94 190 GLN A O 1
ATOM 1506 N N . LYS A 1 191 ? -10.043 -11.135 -0.455 1.00 92.75 191 LYS A N 1
ATOM 1507 C CA . LYS A 1 191 ? -10.566 -12.297 0.260 1.00 92.75 191 LYS A CA 1
ATOM 1508 C C . LYS A 1 191 ? -9.818 -13.580 -0.128 1.00 92.75 191 LYS A C 1
ATOM 1510 O O . LYS A 1 191 ? -9.199 -13.642 -1.190 1.00 92.75 191 LYS A O 1
ATOM 1515 N N . PRO A 1 192 ? -9.927 -14.654 0.679 1.00 87.62 192 PRO A N 1
ATOM 1516 C CA . PRO A 1 192 ? -9.323 -15.950 0.356 1.00 87.62 192 PRO A CA 1
ATOM 1517 C C . PRO A 1 192 ? -9.781 -16.564 -0.976 1.00 87.62 192 PRO A C 1
ATOM 1519 O O . PRO A 1 192 ? -9.045 -17.348 -1.566 1.00 87.62 192 PRO A O 1
ATOM 1522 N N . ASP A 1 193 ? -10.980 -16.215 -1.450 1.00 87.94 193 ASP A N 1
ATOM 1523 C CA . ASP A 1 193 ? -11.534 -16.653 -2.739 1.00 87.94 193 ASP A CA 1
ATOM 1524 C C . ASP A 1 193 ? -10.989 -15.854 -3.942 1.00 87.94 193 ASP A C 1
ATOM 1526 O O . ASP A 1 193 ? -11.354 -16.131 -5.083 1.00 87.94 193 ASP A O 1
ATOM 1530 N N . GLY A 1 194 ? -10.119 -14.868 -3.697 1.00 86.19 194 GLY A N 1
ATOM 1531 C CA . GLY A 1 194 ? -9.526 -13.994 -4.705 1.00 86.19 194 GLY A CA 1
ATOM 1532 C C . GLY A 1 194 ? -10.342 -12.738 -5.027 1.00 86.19 194 GLY A C 1
ATOM 1533 O O . GLY A 1 194 ? -9.814 -11.852 -5.704 1.00 86.19 194 GLY A O 1
ATOM 1534 N N . ASN A 1 195 ? -11.580 -12.623 -4.532 1.00 90.38 195 ASN A N 1
ATOM 1535 C CA . ASN A 1 195 ? -12.424 -11.444 -4.742 1.00 90.38 195 ASN A CA 1
ATOM 1536 C C . ASN A 1 195 ? -11.964 -10.271 -3.866 1.00 90.38 195 ASN A C 1
ATOM 1538 O O . ASN A 1 195 ? -11.464 -10.466 -2.760 1.00 90.38 195 ASN A O 1
ATOM 1542 N N . TRP A 1 196 ? -12.175 -9.043 -4.336 1.00 93.69 196 TRP A N 1
ATOM 1543 C CA . TRP A 1 196 ? -11.772 -7.830 -3.621 1.00 93.69 196 TRP A CA 1
ATOM 1544 C C . TRP A 1 196 ? -12.939 -7.182 -2.872 1.00 93.69 196 TRP A C 1
ATOM 1546 O O . TRP A 1 196 ? -14.089 -7.224 -3.311 1.00 93.69 196 TRP A O 1
ATOM 1556 N N . GLU A 1 197 ? -12.622 -6.562 -1.739 1.00 97.06 197 GLU A N 1
ATOM 1557 C CA . GLU A 1 197 ? -13.540 -5.736 -0.959 1.00 97.06 197 GLU A CA 1
ATOM 1558 C C . GLU A 1 197 ? -12.918 -4.363 -0.724 1.00 97.06 197 GLU A C 1
ATOM 1560 O O . GLU A 1 197 ? -11.757 -4.263 -0.319 1.00 97.06 197 GLU A O 1
ATOM 1565 N N . LYS A 1 198 ? -13.694 -3.302 -0.956 1.00 97.19 198 LYS A N 1
ATOM 1566 C CA . LYS A 1 198 ? -13.333 -1.944 -0.551 1.00 97.19 198 LYS A CA 1
ATOM 1567 C C . LYS A 1 198 ? -13.497 -1.823 0.960 1.00 97.19 198 LYS A C 1
ATOM 1569 O O . LYS A 1 198 ? -14.522 -2.226 1.515 1.00 97.19 198 LYS A O 1
ATOM 1574 N N . LEU A 1 199 ? -12.494 -1.243 1.605 1.00 97.69 199 LEU A N 1
ATOM 1575 C CA . LEU A 1 199 ? -12.481 -0.929 3.025 1.00 97.69 199 LEU A CA 1
ATOM 1576 C C . LEU A 1 199 ? -12.731 0.568 3.200 1.00 97.69 199 LEU A C 1
ATOM 1578 O O . LEU A 1 199 ? -11.996 1.394 2.661 1.00 97.69 199 LEU A O 1
ATOM 1582 N N . GLU A 1 200 ? -13.770 0.923 3.950 1.00 95.94 200 GLU A N 1
ATOM 1583 C CA . GLU A 1 200 ? -14.179 2.317 4.139 1.00 95.94 200 GLU A CA 1
ATOM 1584 C C . GLU A 1 200 ? -14.462 2.614 5.607 1.00 95.94 200 GLU A C 1
ATOM 1586 O O . GLU A 1 200 ? -15.067 1.805 6.309 1.00 95.94 200 GLU A O 1
ATOM 1591 N N . LEU A 1 201 ? -14.033 3.782 6.083 1.00 95.88 201 LEU A N 1
ATOM 1592 C CA . LEU A 1 201 ? -14.280 4.198 7.457 1.00 95.88 201 LEU A CA 1
ATOM 1593 C C . LEU A 1 201 ? -15.790 4.330 7.702 1.00 95.88 201 LEU A C 1
ATOM 1595 O O . LEU A 1 201 ? -16.501 4.985 6.942 1.00 95.88 201 LEU A O 1
ATOM 1599 N N . ALA A 1 202 ? -16.293 3.726 8.778 1.00 95.50 202 ALA A N 1
ATOM 1600 C CA . ALA A 1 202 ? -17.679 3.936 9.170 1.00 95.50 202 ALA A CA 1
ATOM 1601 C C . ALA A 1 202 ? -17.878 5.396 9.624 1.00 95.50 202 ALA A C 1
ATOM 1603 O O . ALA A 1 202 ? -16.945 5.989 10.167 1.00 95.50 202 ALA A O 1
ATOM 1604 N N . PRO A 1 203 ? -19.096 5.966 9.531 1.00 91.88 203 PRO A N 1
ATOM 1605 C CA . PRO A 1 203 ? -19.350 7.359 9.921 1.00 91.88 203 PRO A CA 1
ATOM 1606 C C . PRO A 1 203 ? -18.931 7.718 11.356 1.00 91.88 203 PRO A C 1
ATOM 1608 O O . PRO A 1 203 ? -18.706 8.881 11.670 1.00 91.88 203 PRO A O 1
ATOM 1611 N N . SER A 1 204 ? -18.831 6.723 12.242 1.00 91.56 204 SER A N 1
ATOM 1612 C CA . SER A 1 204 ? -18.394 6.901 13.628 1.00 91.56 204 SER A CA 1
ATOM 1613 C C . SER A 1 204 ? -16.878 7.077 13.798 1.00 91.56 204 SER A C 1
ATOM 1615 O O . SER A 1 204 ? -16.450 7.457 14.886 1.00 91.56 204 SER A O 1
ATOM 1617 N N . GLY A 1 205 ? -16.067 6.724 12.794 1.00 90.81 205 GLY A N 1
ATOM 1618 C CA . GLY A 1 205 ? -14.601 6.654 12.881 1.00 90.81 205 GLY A CA 1
ATOM 1619 C C . GLY A 1 205 ? -14.052 5.505 13.743 1.00 90.81 205 GLY A C 1
ATOM 1620 O O . GLY A 1 205 ? -12.841 5.366 13.901 1.00 90.81 205 GLY A O 1
ATOM 1621 N N . LYS A 1 206 ? -14.928 4.675 14.328 1.00 94.62 206 LYS A N 1
ATOM 1622 C CA . LYS A 1 206 ? -14.551 3.620 15.293 1.00 94.62 206 LYS A CA 1
ATOM 1623 C C . LYS A 1 206 ? -14.451 2.225 14.685 1.00 94.62 206 LYS A C 1
ATOM 1625 O O . LYS A 1 206 ? -13.934 1.319 15.327 1.00 94.62 206 LYS A O 1
ATOM 1630 N N . THR A 1 207 ? -14.990 2.044 13.488 1.00 97.12 207 THR A N 1
ATOM 1631 C CA . THR A 1 207 ? -15.006 0.782 12.745 1.00 97.12 207 THR A CA 1
ATOM 1632 C C . THR A 1 207 ? -14.858 1.081 11.257 1.00 97.12 207 THR A C 1
ATOM 1634 O O . THR A 1 207 ? -14.859 2.243 10.844 1.00 97.12 207 THR A O 1
ATOM 1637 N N . PHE A 1 208 ? -14.756 0.037 10.442 1.00 97.69 208 PHE A N 1
ATOM 1638 C CA . PHE A 1 208 ? -14.776 0.147 8.991 1.00 97.69 208 PHE A CA 1
ATOM 1639 C C . PHE A 1 208 ? -15.772 -0.845 8.387 1.00 97.69 208 PHE A C 1
ATOM 1641 O O . PHE A 1 208 ? -16.069 -1.891 8.968 1.00 97.69 208 PHE A O 1
ATOM 1648 N N . ASN A 1 209 ? -16.299 -0.486 7.225 1.00 97.38 209 ASN A N 1
ATOM 1649 C CA . ASN A 1 209 ? -17.178 -1.305 6.411 1.00 97.38 209 ASN A CA 1
ATOM 1650 C C . ASN A 1 209 ? -16.352 -2.069 5.374 1.00 97.38 209 ASN A C 1
ATOM 1652 O O . ASN A 1 209 ? -15.329 -1.578 4.894 1.00 97.38 209 ASN A O 1
ATOM 1656 N N . ARG A 1 210 ? -16.831 -3.261 5.014 1.00 97.06 210 ARG A N 1
ATOM 1657 C CA . ARG A 1 210 ? -16.321 -4.061 3.898 1.00 97.06 210 ARG A CA 1
ATOM 1658 C C . ARG A 1 210 ? -17.394 -4.074 2.816 1.00 97.06 210 ARG A C 1
ATOM 1660 O O . ARG A 1 210 ? -18.526 -4.469 3.088 1.00 97.06 210 ARG A O 1
ATOM 1667 N N . ILE A 1 211 ? -17.060 -3.592 1.625 1.00 95.94 211 ILE A N 1
ATOM 1668 C CA . ILE A 1 211 ? -17.995 -3.447 0.505 1.00 95.94 211 ILE A CA 1
ATOM 1669 C C . ILE A 1 211 ? -17.478 -4.312 -0.641 1.00 95.94 211 ILE A C 1
ATOM 1671 O O . ILE A 1 211 ? -16.400 -4.050 -1.174 1.00 95.94 211 ILE A O 1
ATOM 1675 N N . SER A 1 212 ? -18.219 -5.359 -1.007 1.00 91.69 212 SER A N 1
ATOM 1676 C CA . SER A 1 212 ? -17.841 -6.222 -2.132 1.00 91.69 212 SER A CA 1
ATOM 1677 C C . SER A 1 212 ? -17.792 -5.427 -3.440 1.00 91.69 212 SER A C 1
ATOM 1679 O O . SER A 1 212 ? -18.682 -4.614 -3.698 1.00 91.69 212 SER A O 1
ATOM 1681 N N . CYS A 1 213 ? -16.730 -5.647 -4.219 1.00 81.69 213 CYS A N 1
ATOM 1682 C CA . CYS A 1 213 ? -16.514 -5.027 -5.528 1.00 81.69 213 CYS A CA 1
ATOM 1683 C C . CYS A 1 213 ? -17.216 -5.782 -6.659 1.00 81.69 213 CYS A C 1
ATOM 1685 O O . CYS A 1 213 ? -17.338 -7.025 -6.552 1.00 81.69 213 CYS A O 1
#

Sequence (213 aa):
MYFYLLRVFDFNNKLADLKTKAASQNTESAYALFSTINNGFSISGEFTGTEKNPEVSIERAITQEQTVVNCIGAMHCHLDPLPGQAPRTYKVFSFSDILGFAKIVSQSTNEQPDFGLYVTSGAGTFALKVNSKITFRNNLYRMTVTQDAYERAFNKYLTKENDLDTQILGLLNFMSSEFNGDIGLELYQQKPDGNWEKLELAPSGKTFNRISC

Secondary structure (DSSP, 8-state):
--HHHHHHHHHHHHHHHHHHHHHH-SSEEEEEEEE-TTSSEEEPPPEEEBTTB--------SSTT--GGGEEEEEEEPPPPPTTS--SS-SS--HHHHHHHHHHHHH----SS--EEEEEETTEEEEEEES-HHHHHHHHHHHHHTHHHHHHHHHHH--TTS-HHHHHHHHHHHHHHHTTT--SEEEEEE-TTS-EEEEEE-TTSSSEEEEE-

pLDDT: mean 84.86, std 14.33, range [28.8, 98.19]

Radius of gyration: 16.62 Å; chains: 1; bounding box: 38×36×47 Å

Organism: NCBI:txid2022802

Foldseek 3Di:
DCVPVVQVVVVVVVQVVQAVCLEPHQWKKKWWWFADPVGHIDIDPIDTHHPVRRDPDLPDDPDPRSDLQRTLEMEMEQHDADVPGARPGALDDDLVRLLVLLSSLLNHPDPDQSRWYWYHYPSFIKIKTFQDSPLQNVVNVVCVVPVVVLNVQLCVQDDRRDRDQSRLLSVQLSCCPVSVHDNRIWMWTADPVRFIWTWHQDPVSPGIDTHGD